Protein AF-A0A538ARZ0-F1 (afdb_monomer_lite)

Radius of gyration: 24.89 Å; chains: 1; bounding box: 57×59×52 Å

Sequence (224 aa):
MSPSNDLTRRRFLQLMALTAGAAALPRPGFPRPLVPMPLSYDDGSNAIPPGVAGEVGRVIIIGGGFADAGVPCVVLEGRDRIGGRAHTVDVGGSPVDLGCSWITDPVGNPMTTFATQAGVLQTNASIELDVPESRFYDERTGVVLPTSTLQAAAHALRFEEIDASNISAKLGPKATTKDGIIAYIKQQKLTGEAARFAEYFLRLIVELPDATDWDLDSLQYWAN

pLDDT: mean 79.63, std 19.33, range [28.97, 98.44]

Secondary structure (DSSP, 8-state):
-PPP----HHHHHHHHHHHHHS--SPPP---------------S--PPPPPPPS----EEEES-SS---SS-EEEE-SSSSSSTT--EEEETTEEEESS----SS-SS-HHHHHHHHTT-------HHHHTTT--EEETTTTEEEPGGGGGGGHHHHHIIIIIHHHHHHHH-TT-BHHHHHHHHHHHTT--HHHHHHHHHHHHHHHHHHHTS-TTTSBHHHHT-

Foldseek 3Di:
DDPDPDDDPVNVVVVVVVVVVDDPPDDPDDDDPCPDDPPPDDPVDPDDDDDDPDDDQEEEAEQQQDDDDVHHYDYDYPDPDHNRQADWDDDPNDTDTPGCPDDPPLVVDVVVVVCVVVVNDDDDDDCVVCLVVDWDADPVVRDTDDSVLCVLLVLQVCCQPPQLVVLDVVVDFLDFLVNSLVVSCVVVVDDDPSSVSNVVNNQVVQCVVVVDGRRPHTSNVRND

Structure (mmCIF, N/CA/C/O backbone):
data_AF-A0A538ARZ0-F1
#
_entry.id   AF-A0A538ARZ0-F1
#
loop_
_atom_site.group_PDB
_atom_site.id
_atom_site.type_symbol
_atom_site.label_atom_id
_atom_site.label_alt_id
_atom_site.label_comp_id
_atom_site.label_asym_id
_atom_site.label_entity_id
_atom_site.label_seq_id
_atom_site.pdbx_PDB_ins_code
_atom_site.Cartn_x
_atom_site.Cartn_y
_atom_site.Cartn_z
_atom_site.occupancy
_atom_site.B_iso_or_equiv
_atom_site.auth_seq_id
_atom_site.auth_comp_id
_atom_site.auth_asym_id
_atom_site.auth_atom_id
_atom_site.pdbx_PDB_model_num
ATOM 1 N N . MET A 1 1 ? -3.331 -42.543 20.128 1.00 39.09 1 MET A N 1
ATOM 2 C CA . MET A 1 1 ? -3.291 -41.070 20.252 1.00 39.09 1 MET A CA 1
ATOM 3 C C . MET A 1 1 ? -4.117 -40.497 19.114 1.00 39.09 1 MET A C 1
ATOM 5 O O . MET A 1 1 ? -3.753 -40.688 17.964 1.00 39.09 1 MET A O 1
ATOM 9 N N . SER A 1 2 ? -5.291 -39.950 19.436 1.00 28.97 2 SER A N 1
ATOM 10 C CA . SER A 1 2 ? -6.249 -39.414 18.460 1.00 28.97 2 SER A CA 1
ATOM 11 C C . SER A 1 2 ? -5.766 -38.051 17.949 1.00 28.97 2 SER A C 1
ATOM 13 O O . SER A 1 2 ? -5.294 -37.267 18.772 1.00 28.97 2 SER A O 1
ATOM 15 N N . PRO A 1 3 ? -5.885 -37.730 16.649 1.00 34.91 3 PRO A N 1
ATOM 16 C CA . PRO A 1 3 ? -5.675 -36.367 16.184 1.00 34.91 3 PRO A CA 1
ATOM 17 C C . PRO A 1 3 ? -6.785 -35.473 16.752 1.00 34.91 3 PRO A C 1
ATOM 19 O O . PRO A 1 3 ? -7.956 -35.862 16.750 1.00 34.91 3 PRO A O 1
ATOM 22 N N . SER A 1 4 ? -6.420 -34.301 17.274 1.00 38.06 4 SER A N 1
ATOM 23 C CA . SER A 1 4 ? -7.373 -33.295 17.742 1.00 38.06 4 SER A CA 1
ATOM 24 C C . SER A 1 4 ? -8.236 -32.801 16.577 1.00 38.06 4 SER A C 1
ATOM 26 O O . SER A 1 4 ? -7.768 -32.581 15.456 1.00 38.06 4 SER A O 1
ATOM 28 N N . ASN A 1 5 ? -9.533 -32.683 16.850 1.00 39.94 5 ASN A N 1
ATOM 29 C CA . ASN A 1 5 ? -10.597 -32.459 15.874 1.00 39.94 5 ASN A CA 1
ATOM 30 C C . ASN A 1 5 ? -10.917 -30.962 15.690 1.00 39.94 5 ASN A C 1
ATOM 32 O O . ASN A 1 5 ? -12.049 -30.600 15.379 1.00 39.94 5 ASN A O 1
ATOM 36 N N . ASP A 1 6 ? -9.933 -30.084 15.894 1.00 43.47 6 ASP A N 1
ATOM 37 C CA . ASP A 1 6 ? -10.176 -28.643 15.886 1.00 43.47 6 ASP A CA 1
ATOM 38 C C . ASP A 1 6 ? -10.313 -28.105 14.453 1.00 43.47 6 ASP A C 1
ATOM 40 O O . ASP A 1 6 ? -9.424 -28.225 13.597 1.00 43.47 6 ASP A O 1
ATOM 44 N N . LEU A 1 7 ? -11.477 -27.508 14.194 1.00 42.50 7 LEU A N 1
ATOM 45 C CA . LEU A 1 7 ? -11.822 -26.792 12.970 1.00 42.50 7 LEU A CA 1
ATOM 46 C C . LEU A 1 7 ? -11.073 -25.454 12.933 1.00 42.50 7 LEU A C 1
ATOM 48 O O . LEU A 1 7 ? -11.569 -24.425 13.377 1.00 42.50 7 LEU A O 1
ATOM 52 N N . THR A 1 8 ? -9.862 -25.453 12.381 1.00 61.44 8 THR A N 1
ATOM 53 C CA . THR A 1 8 ? -9.128 -24.210 12.106 1.00 61.44 8 THR A CA 1
ATOM 54 C C . THR A 1 8 ? -9.650 -23.527 10.835 1.00 61.44 8 THR A C 1
ATOM 56 O O . THR A 1 8 ? -10.015 -24.192 9.863 1.00 61.44 8 THR A O 1
ATOM 59 N N . ARG A 1 9 ? -9.643 -22.182 10.798 1.00 52.00 9 ARG A N 1
ATOM 60 C CA . ARG A 1 9 ? -10.121 -21.343 9.669 1.00 52.00 9 ARG A CA 1
ATOM 61 C C . ARG A 1 9 ? -9.514 -21.744 8.314 1.00 52.00 9 ARG A C 1
ATOM 63 O O . ARG A 1 9 ? -10.196 -21.733 7.294 1.00 52.00 9 ARG A O 1
ATOM 70 N N . ARG A 1 10 ? -8.249 -22.180 8.311 1.00 45.69 10 ARG A N 1
ATOM 71 C CA . ARG A 1 10 ? -7.546 -22.707 7.127 1.00 45.69 10 ARG A CA 1
ATOM 72 C C . ARG A 1 10 ? -8.126 -24.043 6.650 1.00 45.69 10 ARG A C 1
ATOM 74 O O . ARG A 1 10 ? -8.316 -24.228 5.454 1.00 45.69 10 ARG A O 1
ATOM 81 N N . ARG A 1 11 ? -8.462 -24.942 7.579 1.00 47.38 11 ARG A N 1
ATOM 82 C CA . ARG A 1 11 ? -9.094 -26.240 7.297 1.00 47.38 11 ARG A CA 1
ATOM 83 C C . ARG A 1 11 ? -10.545 -26.062 6.838 1.00 47.38 11 ARG A C 1
ATOM 85 O O . ARG A 1 11 ? -10.976 -26.777 5.943 1.00 47.38 11 ARG A O 1
ATOM 92 N N . PHE A 1 12 ? -11.252 -25.059 7.369 1.00 51.88 12 PHE A N 1
ATOM 93 C CA . PHE A 1 12 ? -12.591 -24.653 6.921 1.00 51.88 12 PHE A CA 1
ATOM 94 C C . PHE A 1 12 ? -12.588 -24.129 5.474 1.00 51.88 12 PHE A C 1
ATOM 96 O O . PHE A 1 12 ? -13.376 -24.587 4.651 1.00 51.88 12 PHE A O 1
ATOM 103 N N . LEU A 1 13 ? -11.651 -23.242 5.119 1.00 50.41 13 LEU A N 1
ATOM 104 C CA . LEU A 1 13 ? -11.519 -22.733 3.746 1.00 50.41 13 LEU A CA 1
ATOM 105 C C . LEU A 1 13 ? -11.042 -23.811 2.755 1.00 50.41 13 LEU A C 1
ATOM 107 O O . LEU A 1 13 ? -11.534 -23.863 1.631 1.00 50.41 13 LEU A O 1
ATOM 111 N N . GLN A 1 14 ? -10.144 -24.711 3.170 1.00 43.28 14 GLN A N 1
ATOM 112 C CA . GLN A 1 14 ? -9.718 -25.853 2.347 1.00 43.28 14 GLN A CA 1
ATOM 113 C C . GLN A 1 14 ? -10.846 -26.870 2.122 1.00 43.28 14 GLN A C 1
ATOM 115 O O . GLN A 1 14 ? -10.977 -27.390 1.015 1.00 43.28 14 GLN A O 1
ATOM 120 N N . LEU A 1 15 ? -11.694 -27.117 3.127 1.00 44.56 15 LEU A N 1
ATOM 121 C CA . LEU A 1 15 ? -12.903 -27.934 2.974 1.00 44.56 15 LEU A CA 1
ATOM 122 C C . LEU A 1 15 ? -13.900 -27.287 2.000 1.00 44.56 15 LEU A C 1
ATOM 124 O O . LEU A 1 15 ? -14.426 -27.987 1.140 1.00 44.56 15 LEU A O 1
ATOM 128 N N . MET A 1 16 ? -14.086 -25.962 2.058 1.00 41.31 16 MET A N 1
ATOM 129 C CA . MET A 1 16 ? -14.940 -25.224 1.114 1.00 41.31 16 MET A CA 1
ATOM 130 C C . MET A 1 16 ? -14.398 -25.254 -0.327 1.00 41.31 16 MET A C 1
ATOM 132 O O . MET A 1 16 ? -15.165 -25.448 -1.273 1.00 41.31 16 MET A O 1
ATOM 136 N N . ALA A 1 17 ? -13.079 -25.133 -0.506 1.00 41.06 17 ALA A N 1
ATOM 137 C CA . ALA A 1 17 ? -12.435 -25.194 -1.819 1.00 41.06 17 ALA A CA 1
ATOM 138 C C . ALA A 1 17 ? -12.469 -26.608 -2.433 1.00 41.06 17 ALA A C 1
ATOM 140 O O . ALA A 1 17 ? -12.684 -26.755 -3.635 1.00 41.06 17 ALA A O 1
ATOM 141 N N . LEU A 1 18 ? -12.344 -27.660 -1.615 1.00 34.56 18 LEU A N 1
ATOM 142 C CA . LEU A 1 18 ? -12.462 -29.049 -2.077 1.00 34.56 18 LEU A CA 1
ATOM 143 C C . LEU A 1 18 ? -13.913 -29.448 -2.400 1.00 34.56 18 LEU A C 1
ATOM 145 O O . LEU A 1 18 ? -14.128 -30.293 -3.267 1.00 34.56 18 LEU A O 1
ATOM 149 N N . THR A 1 19 ? -14.918 -28.798 -1.800 1.00 35.19 19 THR A N 1
ATOM 150 C CA . THR A 1 19 ? -16.331 -28.979 -2.189 1.00 35.19 19 THR A CA 1
ATOM 151 C C . THR A 1 19 ? -16.736 -28.236 -3.464 1.00 35.19 19 THR A C 1
ATOM 153 O O . THR A 1 19 ? -17.746 -28.592 -4.065 1.00 35.19 19 THR A O 1
ATOM 156 N N . ALA A 1 20 ? -15.954 -27.255 -3.925 1.00 35.81 20 ALA A N 1
ATOM 157 C CA . ALA A 1 20 ? -16.190 -26.610 -5.219 1.00 35.81 20 ALA A CA 1
ATOM 158 C C . ALA A 1 20 ? -15.703 -27.466 -6.409 1.00 35.81 20 ALA A C 1
ATOM 160 O O . ALA A 1 20 ? -16.165 -27.271 -7.531 1.00 35.81 20 ALA A O 1
ATOM 161 N N . GLY A 1 21 ? -14.807 -28.436 -6.170 1.00 36.41 21 GLY A N 1
ATOM 162 C CA . GLY A 1 21 ? -14.204 -29.282 -7.209 1.00 36.41 21 GLY A CA 1
ATOM 163 C C . GLY A 1 21 ? -14.783 -30.695 -7.351 1.00 36.41 21 GLY A C 1
ATOM 164 O O . GLY A 1 21 ? -14.487 -31.370 -8.333 1.00 36.41 21 GLY A O 1
ATOM 165 N N . ALA A 1 22 ? -15.611 -31.166 -6.416 1.00 35.94 22 ALA A N 1
ATOM 166 C CA . ALA A 1 22 ? -16.195 -32.504 -6.485 1.00 35.94 22 ALA A CA 1
ATOM 167 C C . ALA A 1 22 ? -17.611 -32.534 -5.896 1.00 35.94 22 ALA A C 1
ATOM 169 O O . ALA A 1 22 ? -17.783 -32.695 -4.693 1.00 35.94 22 ALA A O 1
ATOM 170 N N . ALA A 1 23 ? -18.605 -32.383 -6.779 1.00 32.22 23 ALA A N 1
ATOM 171 C CA . ALA A 1 23 ? -19.926 -33.034 -6.769 1.00 32.22 23 ALA A CA 1
ATOM 172 C C . ALA A 1 23 ? -21.009 -32.122 -7.369 1.00 32.22 23 ALA A C 1
ATOM 174 O O . ALA A 1 23 ? -21.954 -31.714 -6.698 1.00 32.22 23 ALA A O 1
ATOM 175 N N . ALA A 1 24 ? -20.937 -31.894 -8.682 1.00 33.22 24 ALA A N 1
ATOM 176 C CA . ALA A 1 24 ? -22.146 -31.693 -9.477 1.00 33.22 24 ALA A CA 1
ATOM 177 C C . ALA A 1 24 ? -22.746 -33.068 -9.828 1.00 33.22 24 ALA A C 1
ATOM 179 O O . ALA A 1 24 ? -22.796 -33.466 -10.985 1.00 33.22 24 ALA A O 1
ATOM 180 N N . LEU A 1 25 ? -23.166 -33.820 -8.809 1.00 37.31 25 LEU A N 1
ATOM 181 C CA . LEU A 1 25 ? -24.172 -34.869 -8.960 1.00 37.31 25 LEU A CA 1
ATOM 182 C C . LEU A 1 25 ? -25.147 -34.731 -7.784 1.00 37.31 25 LEU A C 1
ATOM 184 O O . LEU A 1 25 ? -24.719 -34.794 -6.628 1.00 37.31 25 LEU A O 1
ATOM 188 N N . PRO A 1 26 ? -26.440 -34.488 -8.047 1.00 33.66 26 PRO A N 1
ATOM 189 C CA . PRO A 1 26 ? -27.409 -34.202 -7.003 1.00 33.66 26 PRO A CA 1
ATOM 190 C C . PRO A 1 26 ? -27.667 -35.465 -6.175 1.00 33.66 26 PRO A C 1
ATOM 192 O O . PRO A 1 26 ? -28.121 -36.482 -6.695 1.00 33.66 26 PRO A O 1
ATOM 195 N N . ARG A 1 27 ? -27.410 -35.396 -4.865 1.00 37.00 27 ARG A N 1
ATOM 196 C CA . ARG A 1 27 ? -27.986 -36.336 -3.896 1.00 37.00 27 ARG A CA 1
ATOM 197 C C . ARG A 1 27 ? -29.340 -35.783 -3.433 1.00 37.00 27 ARG A C 1
ATOM 199 O O . ARG A 1 27 ? -29.363 -34.698 -2.852 1.00 37.00 27 ARG A O 1
ATOM 206 N N . PRO A 1 28 ? -30.458 -36.492 -3.656 1.00 31.69 28 PRO A N 1
ATOM 207 C CA . PRO A 1 28 ? -31.745 -36.102 -3.102 1.00 31.69 28 PRO A CA 1
ATOM 208 C C . PRO A 1 28 ? -31.777 -36.438 -1.602 1.00 31.69 28 PRO A C 1
ATOM 210 O O . PRO A 1 28 ? -31.426 -37.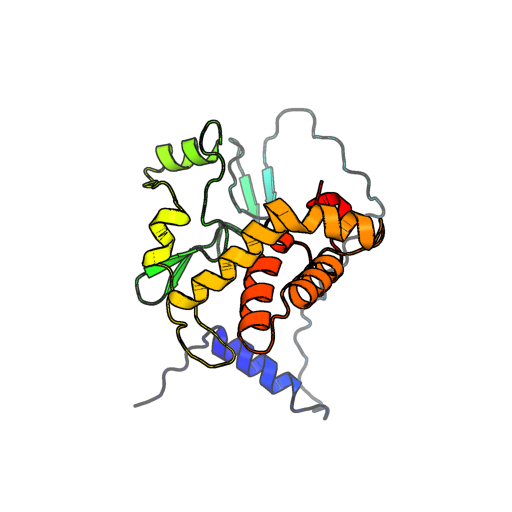553 -1.221 1.00 31.69 28 PRO A O 1
ATOM 213 N N . GLY A 1 29 ? -32.199 -35.493 -0.753 1.00 43.56 29 GLY A N 1
ATOM 214 C CA . GLY A 1 29 ? -32.713 -35.838 0.582 1.00 43.56 29 GLY A CA 1
ATOM 215 C C . GLY A 1 29 ? -32.246 -35.042 1.805 1.00 43.56 29 GLY A C 1
ATOM 216 O O . GLY A 1 29 ? -32.739 -35.339 2.885 1.00 43.56 29 GLY A O 1
ATOM 217 N N . PHE A 1 30 ? -31.373 -34.034 1.696 1.00 38.97 30 PHE A N 1
ATOM 218 C CA . PHE A 1 30 ? -31.047 -33.170 2.846 1.00 38.97 30 PHE A CA 1
ATOM 219 C C . PHE A 1 30 ? -31.463 -31.715 2.588 1.00 38.97 30 PHE A C 1
ATOM 221 O O . PHE A 1 30 ? -30.945 -31.104 1.649 1.00 38.97 30 PHE A O 1
ATOM 228 N N . PRO A 1 31 ? -32.380 -31.133 3.387 1.00 37.84 31 PRO A N 1
ATOM 229 C CA . PRO A 1 31 ? -32.687 -29.714 3.291 1.00 37.84 31 PRO A CA 1
ATOM 230 C C . PRO A 1 31 ? -31.447 -28.916 3.708 1.00 37.84 31 PRO A C 1
ATOM 232 O O . PRO A 1 31 ? -30.967 -29.031 4.835 1.00 37.84 31 PRO A O 1
ATOM 235 N N . ARG A 1 32 ? -30.902 -28.113 2.787 1.00 42.81 32 ARG A N 1
ATOM 236 C CA . ARG A 1 32 ? -29.929 -27.072 3.140 1.00 42.81 32 ARG A CA 1
ATOM 237 C C . ARG A 1 32 ? -30.613 -26.104 4.112 1.00 42.81 32 ARG A C 1
ATOM 239 O O . ARG A 1 32 ? -31.729 -25.679 3.805 1.00 42.81 32 ARG A O 1
ATOM 246 N N . PRO A 1 33 ? -29.976 -25.696 5.225 1.00 42.03 33 PRO A N 1
ATOM 247 C CA . PRO A 1 33 ? -30.414 -24.490 5.902 1.00 42.03 33 PRO A CA 1
ATOM 248 C C . PRO A 1 33 ? -30.262 -23.357 4.885 1.00 42.03 33 PRO A C 1
ATOM 250 O O . PRO A 1 33 ? -29.167 -23.097 4.383 1.00 42.03 33 PRO A O 1
ATOM 253 N N . LEU A 1 34 ? -31.389 -22.760 4.504 1.00 46.53 34 LEU A N 1
ATOM 254 C CA . LEU A 1 34 ? -31.420 -21.518 3.750 1.00 46.53 34 LEU A CA 1
ATOM 255 C C . LEU A 1 34 ? -30.709 -20.481 4.616 1.00 46.53 34 LEU A C 1
ATOM 257 O O . LEU A 1 34 ? -31.308 -19.930 5.532 1.00 46.53 34 LEU A O 1
ATOM 261 N N . VAL A 1 35 ? -29.424 -20.245 4.359 1.00 46.53 35 VAL A N 1
ATOM 262 C CA . VAL A 1 35 ? -28.820 -18.962 4.703 1.00 46.53 35 VAL A CA 1
ATOM 263 C C . VAL A 1 35 ? -29.555 -17.978 3.800 1.00 46.53 35 VAL A C 1
ATOM 265 O O . VAL A 1 35 ? -29.438 -18.117 2.577 1.00 46.53 35 VAL A O 1
ATOM 268 N N . PRO A 1 36 ? -30.390 -17.071 4.337 1.00 48.03 36 PRO A N 1
ATOM 269 C CA . PRO A 1 36 ? -31.024 -16.072 3.501 1.00 48.03 36 PRO A CA 1
ATOM 270 C C . PRO A 1 36 ? -29.900 -15.348 2.764 1.00 48.03 36 PRO A C 1
ATOM 272 O O . PRO A 1 36 ? -28.937 -14.902 3.391 1.00 48.03 36 PRO A O 1
ATOM 275 N N . MET A 1 37 ? -29.998 -15.279 1.433 1.00 49.47 37 MET A N 1
ATOM 276 C CA . MET A 1 37 ? -29.242 -14.289 0.666 1.00 49.47 37 MET A CA 1
ATOM 277 C C . MET A 1 37 ? -29.379 -12.952 1.403 1.00 49.47 37 MET A C 1
ATOM 279 O O . MET A 1 37 ? -30.482 -12.690 1.902 1.00 49.47 37 MET A O 1
ATOM 283 N N . PRO A 1 38 ? -28.310 -12.140 1.528 1.00 49.53 38 PRO A N 1
ATOM 284 C CA . PRO A 1 38 ? -28.447 -10.830 2.145 1.00 49.53 38 PRO A CA 1
ATOM 285 C C . PRO A 1 38 ? -29.625 -10.144 1.460 1.00 49.53 38 PRO A C 1
ATOM 287 O O . PRO A 1 38 ? -29.642 -10.032 0.234 1.00 49.53 38 PRO A O 1
ATOM 290 N N . LEU A 1 39 ? -30.658 -9.823 2.246 1.00 55.31 39 LEU A N 1
ATOM 291 C CA . LEU A 1 39 ? -31.811 -9.081 1.761 1.00 55.31 39 LEU A CA 1
ATOM 292 C C . LEU A 1 39 ? -31.236 -7.865 1.042 1.00 55.31 39 LEU A C 1
ATOM 294 O O . LEU A 1 39 ? -30.491 -7.095 1.649 1.00 55.31 39 LEU A O 1
ATOM 298 N N . SER A 1 40 ? -31.506 -7.738 -0.255 1.00 57.94 40 SER A N 1
ATOM 299 C CA . SER A 1 40 ? -31.193 -6.510 -0.967 1.00 57.94 40 SER A CA 1
ATOM 300 C C . SER A 1 40 ? -31.979 -5.407 -0.267 1.00 57.94 40 SER A C 1
ATOM 302 O O . SER A 1 40 ? -33.209 -5.403 -0.313 1.00 57.94 40 SER A O 1
ATOM 304 N N . TYR A 1 41 ? -31.276 -4.543 0.458 1.00 62.59 41 TYR A N 1
ATOM 305 C CA . TYR A 1 41 ? -31.858 -3.337 1.015 1.00 62.59 41 TYR A CA 1
ATOM 306 C C . TYR A 1 41 ? -31.890 -2.305 -0.108 1.00 62.59 41 TYR A C 1
ATOM 308 O O . TYR A 1 41 ? -30.843 -1.883 -0.594 1.00 62.59 41 TYR A O 1
ATOM 316 N N . ASP A 1 42 ? -33.094 -1.961 -0.537 1.00 75.25 42 ASP A N 1
ATOM 317 C CA . ASP A 1 42 ? -33.379 -0.856 -1.441 1.00 75.25 42 ASP A CA 1
ATOM 318 C C . ASP A 1 42 ? -34.614 -0.164 -0.865 1.00 75.25 42 ASP A C 1
ATOM 320 O O . ASP A 1 42 ? -35.727 -0.689 -0.929 1.00 75.25 42 ASP A O 1
ATOM 324 N N . ASP A 1 43 ? -34.405 0.969 -0.201 1.00 81.25 43 ASP A N 1
ATOM 325 C CA . ASP A 1 43 ? -35.488 1.815 0.304 1.00 81.25 43 ASP A CA 1
ATOM 326 C C . ASP A 1 43 ? -36.059 2.737 -0.790 1.00 81.25 43 ASP A C 1
ATOM 328 O O . ASP A 1 43 ? -36.887 3.606 -0.506 1.00 81.25 43 ASP A O 1
ATOM 332 N N . GLY A 1 44 ? -35.647 2.536 -2.049 1.00 82.31 44 GLY A N 1
ATOM 333 C CA . GLY A 1 44 ? -36.082 3.300 -3.209 1.00 82.31 44 GLY A CA 1
ATOM 334 C C . GLY A 1 44 ? -35.489 4.707 -3.273 1.00 82.31 44 GLY A C 1
ATOM 335 O O . GLY A 1 44 ? -35.964 5.519 -4.073 1.00 82.31 44 GLY A O 1
ATOM 336 N N . SER A 1 45 ? -34.494 5.032 -2.438 1.00 80.75 45 SER A N 1
ATOM 337 C CA . SER A 1 45 ? -33.969 6.389 -2.308 1.00 80.75 45 SER A CA 1
ATOM 338 C C . SER A 1 45 ? -32.472 6.423 -1.991 1.00 80.75 45 SER A C 1
ATOM 340 O O . SER A 1 45 ? -32.031 6.106 -0.898 1.00 80.75 45 SER A O 1
ATOM 342 N N . ASN A 1 46 ? -31.684 7.009 -2.894 1.00 82.50 46 ASN A N 1
ATOM 343 C CA . ASN A 1 46 ? -30.288 7.367 -2.601 1.00 82.50 46 ASN A CA 1
ATOM 344 C C . ASN A 1 46 ? -30.158 8.669 -1.782 1.00 82.50 46 ASN A C 1
ATOM 346 O O . ASN A 1 46 ? -29.050 9.176 -1.598 1.00 82.50 46 ASN A O 1
ATOM 350 N N . ALA A 1 47 ? -31.272 9.272 -1.349 1.00 81.12 47 ALA A N 1
ATOM 351 C CA . ALA A 1 47 ? -31.234 10.490 -0.553 1.00 81.12 47 ALA A CA 1
ATOM 352 C C . ALA A 1 47 ? -30.717 10.180 0.855 1.00 81.12 47 ALA A C 1
ATOM 354 O O . ALA A 1 47 ? -31.321 9.404 1.591 1.00 81.12 47 ALA A O 1
ATOM 355 N N . ILE A 1 48 ? -29.619 10.828 1.241 1.00 73.12 48 ILE A N 1
ATOM 356 C CA . ILE A 1 48 ? -29.104 10.781 2.609 1.00 73.12 48 ILE A CA 1
ATOM 357 C C . ILE A 1 48 ? -30.101 11.545 3.495 1.00 73.12 48 ILE A C 1
ATOM 359 O O . ILE A 1 48 ? -30.305 12.742 3.256 1.00 73.12 48 ILE A O 1
ATOM 363 N N . PRO A 1 49 ? -30.744 10.900 4.490 1.00 74.31 49 PRO A N 1
ATOM 364 C CA . PRO A 1 49 ? -31.653 11.595 5.389 1.00 74.31 49 PRO A CA 1
ATOM 365 C C . PRO A 1 49 ? -30.935 12.758 6.088 1.00 74.31 49 PRO A C 1
ATOM 367 O O . PRO A 1 49 ? -29.751 12.636 6.416 1.00 74.31 49 PRO A O 1
ATOM 370 N N . PRO A 1 50 ? -31.618 13.888 6.338 1.00 75.88 50 PRO A N 1
ATOM 371 C CA . PRO A 1 50 ? -31.028 14.970 7.112 1.00 75.88 50 PRO A CA 1
ATOM 372 C C . PRO A 1 50 ? -30.665 14.482 8.521 1.00 75.88 50 PRO A C 1
ATOM 374 O O . PRO A 1 50 ? -31.271 13.546 9.048 1.00 75.88 50 PRO A O 1
ATOM 377 N N . GLY A 1 51 ? -29.682 15.136 9.144 1.00 75.38 51 GLY A N 1
ATOM 378 C CA . GLY A 1 51 ? -29.318 14.858 10.532 1.00 75.38 51 GLY A CA 1
ATOM 379 C C . GLY A 1 51 ? -30.518 14.992 11.478 1.00 75.38 51 GLY A C 1
ATOM 380 O O . GLY A 1 51 ? -31.453 15.754 11.227 1.00 75.38 51 GLY A O 1
ATOM 381 N N . VAL A 1 52 ? -30.495 14.244 12.578 1.00 77.88 52 VAL A N 1
ATOM 382 C CA . VAL A 1 52 ? -31.556 14.288 13.592 1.00 77.88 52 VAL A CA 1
ATOM 383 C C . VAL A 1 52 ? -31.466 15.609 14.367 1.00 77.88 52 VAL A C 1
ATOM 385 O O . VAL A 1 52 ? -30.395 15.968 14.850 1.00 77.88 52 VAL A O 1
ATOM 388 N N . ALA A 1 53 ? -32.581 16.333 14.495 1.00 77.94 53 ALA A N 1
ATOM 389 C CA . ALA A 1 53 ? -32.672 17.534 15.326 1.00 77.94 53 ALA A CA 1
ATOM 390 C C . ALA A 1 53 ? -33.090 17.178 16.765 1.00 77.94 53 ALA A C 1
ATOM 392 O O . ALA A 1 53 ? -33.985 16.358 16.964 1.00 77.94 53 ALA A O 1
ATOM 393 N N . GLY A 1 54 ? -32.488 17.839 17.758 1.00 82.31 54 GLY A N 1
ATOM 394 C CA . GLY A 1 54 ? -32.751 17.602 19.183 1.00 82.31 54 GLY A CA 1
ATOM 395 C C . GLY A 1 54 ? -31.683 16.744 19.866 1.00 82.31 54 GLY A C 1
ATOM 396 O O . GLY A 1 54 ? -30.642 16.443 19.289 1.00 82.31 54 GLY A O 1
ATOM 397 N N . GLU A 1 55 ? -31.920 16.391 21.128 1.00 80.88 55 GLU A N 1
ATOM 398 C CA . GLU A 1 55 ? -30.976 15.608 21.931 1.00 80.88 55 GLU A CA 1
ATOM 399 C C . GLU A 1 55 ? -30.969 14.132 21.499 1.00 80.88 55 GLU A C 1
ATOM 401 O O . GLU A 1 55 ? -32.009 13.470 21.447 1.00 80.88 55 GLU A O 1
ATOM 406 N N . VAL A 1 56 ? -29.784 13.599 21.191 1.00 80.94 56 VAL A N 1
ATOM 407 C CA . VAL A 1 56 ? -29.609 12.200 20.780 1.00 80.94 56 VAL A CA 1
ATOM 408 C C . VAL A 1 56 ? -29.457 11.319 22.019 1.00 80.94 56 VAL A C 1
ATOM 410 O O . VAL A 1 56 ? -28.404 11.283 22.645 1.00 80.94 56 VAL A O 1
ATOM 413 N N . GLY A 1 57 ? -30.509 10.571 22.363 1.00 80.00 57 GLY A N 1
ATOM 414 C CA . GLY A 1 57 ? -30.497 9.686 23.537 1.00 80.00 57 GLY A CA 1
ATOM 415 C C . GLY A 1 57 ? -29.844 8.313 23.320 1.00 80.00 57 GLY A C 1
ATOM 416 O O . GLY A 1 57 ? -29.514 7.640 24.298 1.00 80.00 57 GLY A O 1
ATOM 417 N N . ARG A 1 58 ? -29.701 7.855 22.065 1.00 80.69 58 ARG A N 1
ATOM 418 C CA . ARG A 1 58 ? -29.105 6.554 21.700 1.00 80.69 58 ARG A CA 1
ATOM 419 C C . ARG A 1 58 ? -28.477 6.606 20.316 1.00 80.69 58 ARG A C 1
ATOM 421 O O . ARG A 1 58 ? -29.067 7.169 19.397 1.00 80.69 58 ARG A O 1
ATOM 428 N N . VAL A 1 59 ? -27.341 5.937 20.161 1.00 84.06 59 VAL A N 1
ATOM 429 C CA . VAL A 1 59 ? -26.633 5.805 18.882 1.00 84.06 59 VAL A CA 1
ATOM 430 C C . VAL A 1 59 ? -26.437 4.327 18.552 1.00 84.06 59 VAL A C 1
ATOM 432 O O . VAL A 1 59 ? -26.116 3.522 19.427 1.00 84.06 59 VAL A O 1
ATOM 435 N N . ILE A 1 60 ? -26.634 3.959 17.286 1.00 84.56 60 ILE A N 1
ATOM 436 C CA . ILE A 1 60 ? -26.190 2.668 16.751 1.00 84.56 60 ILE A CA 1
ATOM 437 C C . ILE A 1 60 ? -24.982 2.940 15.865 1.00 84.56 60 ILE A C 1
ATOM 439 O O . ILE A 1 60 ? -25.060 3.755 14.948 1.00 84.56 60 ILE A O 1
ATOM 443 N N . ILE A 1 61 ? -23.878 2.253 16.138 1.00 83.56 61 ILE A N 1
ATOM 444 C CA . ILE A 1 61 ? -22.647 2.349 15.355 1.00 83.56 61 ILE A CA 1
ATOM 445 C C . ILE A 1 61 ? -22.496 1.049 14.577 1.00 83.56 61 ILE A C 1
ATOM 447 O O . ILE A 1 61 ? -22.453 -0.027 15.172 1.00 83.56 61 ILE A O 1
ATOM 451 N N . ILE A 1 62 ? -22.430 1.144 13.250 1.00 83.88 62 ILE A N 1
ATOM 452 C CA . ILE A 1 62 ? -22.247 -0.006 12.360 1.00 83.88 62 ILE A CA 1
ATOM 453 C C . ILE A 1 62 ? -20.801 0.002 11.866 1.00 83.88 62 ILE A C 1
ATOM 455 O O . ILE A 1 62 ? -20.372 0.965 11.234 1.00 83.88 62 ILE A O 1
ATOM 459 N N . GLY A 1 63 ? -20.061 -1.073 12.145 1.00 75.62 63 GLY A N 1
ATOM 460 C CA . GLY A 1 63 ? -18.624 -1.150 11.872 1.00 75.62 63 GLY A CA 1
ATOM 461 C C . GLY A 1 63 ? -17.821 -0.461 12.974 1.00 75.62 63 GLY A C 1
ATOM 462 O O . GLY A 1 63 ? -17.508 0.726 12.901 1.00 75.62 63 GLY A O 1
ATOM 463 N N . GLY A 1 64 ? -17.480 -1.222 14.013 1.00 62.94 64 GLY A N 1
ATOM 464 C CA . GLY A 1 64 ? -16.912 -0.725 15.269 1.00 62.94 64 GLY A CA 1
ATOM 465 C C . GLY A 1 64 ? -15.406 -0.489 15.213 1.00 62.94 64 GLY A C 1
ATOM 466 O O . GLY A 1 64 ? -14.704 -0.903 16.132 1.00 62.94 64 GLY A O 1
ATOM 467 N N . GLY A 1 65 ? -14.899 0.107 14.127 1.00 66.44 65 GLY A N 1
ATOM 468 C CA . GLY A 1 65 ? -13.465 0.339 13.928 1.00 66.44 65 GLY A CA 1
ATOM 469 C C . GLY A 1 65 ? -12.844 1.087 15.109 1.00 66.44 65 GLY A C 1
ATOM 470 O O . GLY A 1 65 ? -12.098 0.500 15.886 1.00 66.44 65 GLY A O 1
ATOM 471 N N . PHE A 1 66 ? -13.225 2.354 15.265 1.00 62.78 66 PHE A N 1
ATOM 472 C CA . PHE A 1 66 ? -12.951 3.182 16.438 1.00 62.78 66 PHE A CA 1
ATOM 473 C C . PHE A 1 66 ? -14.215 3.989 16.719 1.00 62.78 66 PHE A C 1
ATOM 475 O O . PHE A 1 66 ? -14.630 4.794 15.889 1.00 62.78 66 PHE A O 1
ATOM 482 N N . ALA A 1 67 ? -14.877 3.706 17.835 1.00 67.31 67 ALA A N 1
ATOM 483 C CA . ALA A 1 67 ? -16.222 4.188 18.097 1.00 67.31 67 ALA A CA 1
ATOM 484 C C . ALA A 1 67 ? -16.330 4.730 19.524 1.00 67.31 67 ALA A C 1
ATOM 486 O O . ALA A 1 67 ? -16.299 3.961 20.481 1.00 67.31 67 ALA A O 1
ATOM 487 N N . ASP A 1 68 ? -16.493 6.045 19.640 1.00 69.06 68 ASP A N 1
ATOM 488 C CA . ASP A 1 68 ? -16.929 6.735 20.852 1.00 69.06 68 ASP A CA 1
ATOM 489 C C . ASP A 1 68 ? -17.814 7.913 20.429 1.00 69.06 68 ASP A C 1
ATOM 491 O O . ASP A 1 68 ? -17.409 8.730 19.602 1.00 69.06 68 ASP A O 1
ATOM 495 N N . ALA A 1 69 ? -19.043 7.969 20.941 1.00 70.44 69 ALA A N 1
ATOM 496 C CA . ALA A 1 69 ? -19.989 9.045 20.641 1.00 70.44 69 ALA A CA 1
ATOM 497 C C . ALA A 1 69 ? -20.341 9.886 21.878 1.00 70.44 69 ALA A C 1
ATOM 499 O O . ALA A 1 69 ? -21.215 10.747 21.789 1.00 70.44 69 ALA A O 1
ATOM 500 N N . GLY A 1 70 ? -19.729 9.621 23.043 1.00 76.38 70 GLY A N 1
ATOM 501 C CA . GLY A 1 70 ? -20.028 10.334 24.293 1.00 76.38 70 GLY A CA 1
ATOM 502 C C . GLY A 1 70 ? -21.459 10.151 24.834 1.00 76.38 70 GLY A C 1
ATOM 503 O O . GLY A 1 70 ? -21.833 10.794 25.811 1.00 76.38 70 GLY A O 1
ATOM 504 N N . VAL A 1 71 ? -22.261 9.275 24.221 1.00 81.38 71 VAL A N 1
ATOM 505 C CA . VAL A 1 71 ? -23.648 8.939 24.589 1.00 81.38 71 VAL A CA 1
ATOM 506 C C . VAL A 1 71 ? -23.831 7.415 24.607 1.00 81.38 71 VAL A C 1
ATOM 508 O O . VAL A 1 71 ? -22.985 6.698 24.068 1.00 81.38 71 VAL A O 1
ATOM 511 N N . PRO A 1 72 ? -24.913 6.870 25.195 1.00 84.00 72 PRO A N 1
ATOM 512 C CA . PRO A 1 72 ? -25.174 5.433 25.151 1.00 84.00 72 PRO A CA 1
ATOM 513 C C . PRO A 1 72 ? -25.225 4.893 23.712 1.00 84.00 72 PRO A C 1
ATOM 515 O O . PRO A 1 72 ? -26.076 5.291 22.910 1.00 84.00 72 PRO A O 1
ATOM 518 N N . CYS A 1 73 ? -24.323 3.958 23.404 1.00 84.50 73 CYS A N 1
ATOM 519 C CA . CYS A 1 73 ? -24.171 3.373 22.073 1.00 84.50 73 CYS A CA 1
ATOM 520 C C . CYS A 1 73 ? -24.404 1.862 22.071 1.00 84.50 73 CYS A C 1
ATOM 522 O O . CYS A 1 73 ? -24.001 1.156 22.996 1.00 84.50 73 CYS A O 1
ATOM 524 N N . VAL A 1 74 ? -24.980 1.363 20.978 1.00 88.00 74 VAL A N 1
ATOM 525 C CA . VAL A 1 74 ? -24.947 -0.056 20.605 1.00 88.00 74 VAL A CA 1
ATOM 526 C C . VAL A 1 74 ? -24.050 -0.199 19.379 1.00 88.00 74 VAL A C 1
ATOM 528 O O . VAL A 1 74 ? -24.314 0.413 18.347 1.00 88.00 74 VAL A O 1
ATOM 531 N N . VAL A 1 75 ? -22.993 -1.005 19.484 1.00 85.94 75 VAL A N 1
ATOM 532 C CA . VAL A 1 75 ? -22.081 -1.285 18.366 1.00 85.94 75 VAL A CA 1
ATOM 533 C C . VAL A 1 75 ? -22.479 -2.601 17.706 1.00 85.94 75 VAL A C 1
ATOM 535 O O . VAL A 1 75 ? -22.573 -3.630 18.375 1.00 85.94 75 VAL A O 1
ATOM 538 N N . LEU A 1 76 ? -22.701 -2.567 16.393 1.00 89.56 76 LEU A N 1
ATOM 539 C CA . LEU A 1 76 ? -22.948 -3.737 15.555 1.00 89.56 76 LEU A CA 1
ATOM 540 C C . LEU A 1 76 ? -21.729 -3.963 14.654 1.00 89.56 76 LEU A C 1
ATOM 542 O O . LEU A 1 76 ? -21.436 -3.160 13.767 1.00 89.56 76 LEU A O 1
ATOM 546 N N . GLU A 1 77 ? -21.016 -5.063 14.887 1.00 86.94 77 GLU A N 1
ATOM 547 C CA . GLU A 1 77 ? -19.830 -5.453 14.124 1.00 86.94 77 GLU A CA 1
ATOM 548 C C . GLU A 1 77 ? -20.108 -6.741 13.343 1.00 86.94 77 GLU A C 1
ATOM 550 O O . GLU A 1 77 ? -20.657 -7.703 13.876 1.00 86.94 77 GLU A O 1
ATOM 555 N N . GLY A 1 78 ? -19.749 -6.741 12.057 1.00 88.62 78 GLY A N 1
ATOM 556 C CA . GLY A 1 78 ? -19.948 -7.892 11.174 1.00 88.62 78 GLY A CA 1
ATOM 557 C C . GLY A 1 78 ? -18.874 -8.972 11.335 1.00 88.62 78 GLY A C 1
ATOM 558 O O . GLY A 1 78 ? -19.011 -10.062 10.781 1.00 88.62 78 GLY A O 1
ATOM 559 N N . ARG A 1 79 ? -17.790 -8.666 12.053 1.00 88.19 79 ARG A N 1
ATOM 560 C CA . ARG A 1 79 ? -16.689 -9.580 12.369 1.00 88.19 79 ARG A CA 1
ATOM 561 C C . ARG A 1 79 ? -16.775 -10.087 13.807 1.00 88.19 79 ARG A C 1
ATOM 563 O O . ARG A 1 79 ? -17.441 -9.523 14.664 1.00 88.19 79 ARG A O 1
ATOM 570 N N . ASP A 1 80 ? -16.009 -11.132 14.080 1.00 90.31 80 ASP A N 1
ATOM 571 C CA . ASP A 1 80 ? -15.755 -11.677 15.416 1.00 90.31 80 ASP A CA 1
ATOM 572 C C . ASP A 1 80 ? -14.717 -10.863 16.217 1.00 90.31 80 ASP A C 1
ATOM 574 O O . ASP A 1 80 ? -14.224 -11.313 17.250 1.00 90.31 80 ASP A O 1
ATOM 578 N N . ARG A 1 81 ? -14.372 -9.658 15.743 1.00 88.31 81 ARG A N 1
ATOM 579 C CA . ARG A 1 81 ? -13.380 -8.758 16.338 1.00 88.31 81 ARG A CA 1
ATOM 580 C C . ARG A 1 81 ? -13.687 -7.295 16.029 1.00 88.31 81 ARG A C 1
ATOM 582 O O . ARG A 1 81 ? -14.259 -6.986 14.987 1.00 88.31 81 ARG A O 1
ATOM 589 N N . ILE A 1 82 ? -13.203 -6.401 16.885 1.00 86.88 82 ILE A N 1
ATOM 590 C CA . ILE A 1 82 ? -13.219 -4.943 16.676 1.00 86.88 82 ILE A CA 1
ATOM 591 C C . ILE A 1 82 ? -12.085 -4.476 15.737 1.00 86.88 82 ILE A C 1
ATOM 593 O O . ILE A 1 82 ? -11.326 -5.293 15.198 1.00 86.88 82 ILE A O 1
ATOM 597 N N . GLY A 1 83 ? -11.974 -3.159 15.524 1.00 86.19 83 GLY A N 1
ATOM 598 C CA . GLY A 1 83 ? -10.850 -2.513 14.824 1.00 86.19 83 GLY A CA 1
ATOM 599 C C . GLY A 1 83 ? -11.017 -2.386 13.307 1.00 86.19 83 GLY A C 1
ATOM 600 O O . GLY A 1 83 ? -10.340 -1.590 12.658 1.00 86.19 83 GLY A O 1
ATOM 601 N N . GLY A 1 84 ? -11.958 -3.118 12.701 1.00 87.50 84 GLY A N 1
ATOM 602 C CA . GLY A 1 84 ? -12.204 -3.041 11.259 1.00 87.50 84 GLY A CA 1
ATOM 603 C C . GLY A 1 84 ? -10.950 -3.395 10.446 1.00 87.50 84 GLY A C 1
ATOM 604 O O . GLY A 1 84 ? -10.495 -4.544 10.479 1.00 87.50 84 GLY A O 1
ATOM 605 N N . ARG A 1 85 ? -10.401 -2.420 9.707 1.00 87.94 85 ARG A N 1
ATOM 606 C CA . ARG A 1 85 ? -9.150 -2.565 8.933 1.00 87.94 85 ARG A CA 1
ATOM 607 C C . ARG A 1 85 ? -7.877 -2.393 9.775 1.00 87.94 85 ARG A C 1
ATOM 609 O O . ARG A 1 85 ? -6.826 -2.831 9.330 1.00 87.94 85 ARG A O 1
ATOM 616 N N . ALA A 1 86 ? -7.957 -1.844 10.985 1.00 88.81 86 ALA A N 1
ATOM 617 C CA . ALA A 1 86 ? -6.863 -1.916 11.949 1.00 88.81 86 ALA A CA 1
ATOM 618 C C . ALA A 1 86 ? -6.907 -3.297 12.617 1.00 88.81 86 ALA A C 1
ATOM 620 O O . ALA A 1 86 ? -7.845 -3.612 13.352 1.00 88.81 86 ALA A O 1
ATOM 621 N N . HIS A 1 87 ? -5.954 -4.168 12.282 1.00 90.69 87 HIS A N 1
ATOM 622 C CA . HIS A 1 87 ? -5.965 -5.548 12.752 1.00 90.69 87 HIS A CA 1
ATOM 623 C C . HIS A 1 87 ? -4.561 -6.101 12.942 1.00 90.69 87 HIS A C 1
ATO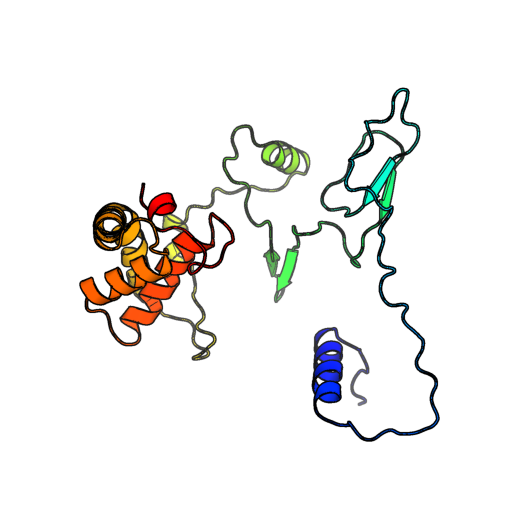M 625 O O . HIS A 1 87 ? -3.879 -6.404 11.969 1.00 90.69 87 HIS A O 1
ATOM 631 N N . THR A 1 88 ? -4.200 -6.322 14.198 1.00 91.81 88 THR A N 1
ATOM 632 C CA . THR A 1 88 ? -2.980 -7.023 14.590 1.00 91.81 88 THR A CA 1
ATOM 633 C C . THR A 1 88 ? -3.263 -8.513 14.783 1.00 91.81 88 THR A C 1
ATOM 635 O O . THR A 1 88 ? -4.299 -8.886 15.347 1.00 91.81 88 THR A O 1
ATOM 638 N N . VAL A 1 89 ? -2.350 -9.370 14.334 1.00 94.44 89 VAL A N 1
ATOM 639 C CA . VAL A 1 89 ? -2.356 -10.821 14.578 1.00 94.44 89 VAL A CA 1
ATOM 640 C C . VAL A 1 89 ? -1.029 -11.269 15.183 1.00 94.44 89 VAL A C 1
ATOM 642 O O . VAL A 1 89 ? -0.008 -10.623 14.980 1.00 94.44 89 VAL A O 1
ATOM 645 N N . ASP A 1 90 ? -1.034 -12.391 15.901 1.00 95.25 90 ASP A N 1
ATOM 646 C CA . ASP A 1 90 ? 0.203 -13.047 16.331 1.00 95.25 90 ASP A CA 1
ATOM 647 C C . ASP A 1 90 ? 0.755 -13.925 15.202 1.00 95.25 90 ASP A C 1
ATOM 649 O O . ASP A 1 90 ? 0.067 -14.817 14.692 1.00 95.25 90 ASP A O 1
ATOM 653 N N . VAL A 1 91 ? 2.004 -13.674 14.820 1.00 93.88 91 VAL A N 1
ATOM 654 C CA . VAL A 1 91 ? 2.764 -14.504 13.886 1.00 93.88 91 VAL A CA 1
ATOM 655 C C . VAL A 1 91 ? 4.016 -14.992 14.601 1.00 93.88 91 VAL A C 1
ATOM 657 O O . VAL A 1 91 ? 5.037 -14.313 14.641 1.00 93.88 91 VAL A O 1
ATOM 660 N N . GLY A 1 92 ? 3.932 -16.186 15.189 1.00 93.56 92 GLY A N 1
ATOM 661 C CA . GLY A 1 92 ? 5.077 -16.814 15.850 1.00 93.56 92 GLY A CA 1
ATOM 662 C C . GLY A 1 92 ? 5.533 -16.072 17.109 1.00 93.56 92 GLY A C 1
ATOM 663 O O . GLY A 1 92 ? 6.736 -15.972 17.345 1.00 93.56 92 GLY A O 1
ATOM 664 N N . GLY A 1 93 ? 4.595 -15.544 17.902 1.00 94.94 93 GLY A N 1
ATOM 665 C CA . GLY A 1 93 ? 4.884 -14.774 19.115 1.00 94.94 93 GLY A CA 1
ATOM 666 C C . GLY A 1 93 ? 5.185 -13.294 18.867 1.00 94.94 93 GLY A C 1
ATOM 667 O O . GLY A 1 93 ? 5.581 -12.594 19.798 1.00 94.94 93 GLY A O 1
ATOM 668 N N . SER A 1 94 ? 5.056 -12.824 17.623 1.00 91.44 94 SER A N 1
ATOM 669 C CA . SER A 1 94 ? 5.279 -11.428 17.239 1.00 91.44 94 SER A CA 1
ATOM 670 C C . SER A 1 94 ? 3.980 -10.787 16.740 1.00 91.44 94 SER A C 1
ATOM 672 O O . SER A 1 94 ? 3.309 -11.382 15.892 1.00 91.44 94 SER A O 1
ATOM 674 N N . PRO A 1 95 ? 3.617 -9.582 17.218 1.00 91.50 95 PRO A N 1
ATOM 675 C CA . PRO A 1 95 ? 2.466 -8.856 16.701 1.00 91.50 95 PRO A CA 1
ATOM 676 C C . PRO A 1 95 ? 2.758 -8.332 15.288 1.00 91.50 95 PRO A C 1
ATOM 678 O O . PRO A 1 95 ? 3.775 -7.682 15.057 1.00 91.50 95 PRO A O 1
ATOM 681 N N . VAL A 1 96 ? 1.858 -8.611 14.347 1.00 90.44 96 VAL A N 1
ATOM 682 C CA . VAL A 1 96 ? 1.932 -8.150 12.955 1.00 90.44 96 VAL A CA 1
ATOM 683 C C . VAL A 1 96 ? 0.622 -7.478 12.577 1.00 90.44 96 VAL A C 1
ATOM 685 O O . VAL A 1 96 ? -0.443 -8.093 12.651 1.00 90.44 96 VAL A O 1
ATOM 688 N N . ASP A 1 97 ? 0.703 -6.228 12.133 1.00 91.69 97 ASP A N 1
ATOM 689 C CA . ASP A 1 97 ? -0.445 -5.491 11.618 1.00 91.69 97 ASP A CA 1
ATOM 690 C C . ASP A 1 97 ? -0.744 -5.896 10.173 1.00 91.69 97 ASP A C 1
ATOM 692 O O . ASP A 1 97 ? 0.075 -5.745 9.269 1.00 91.69 97 ASP A O 1
ATOM 696 N N . LEU A 1 98 ? -1.954 -6.406 9.946 1.00 89.75 98 LEU A N 1
ATOM 697 C CA . LEU A 1 98 ? -2.477 -6.763 8.624 1.00 89.75 98 LEU A CA 1
ATOM 698 C C . LEU A 1 98 ? -3.149 -5.574 7.913 1.00 89.75 98 LEU A C 1
ATOM 700 O O . LEU A 1 98 ? -3.845 -5.769 6.917 1.00 89.75 98 LEU A O 1
ATOM 704 N N . GLY A 1 99 ? -3.021 -4.361 8.455 1.00 87.62 99 GLY A N 1
ATOM 705 C CA . GLY A 1 99 ? -3.722 -3.176 7.973 1.00 87.62 99 GLY A CA 1
ATOM 706 C C . GLY A 1 99 ? -3.085 -1.881 8.461 1.00 87.62 99 GLY A C 1
ATOM 707 O O . GLY A 1 99 ? -2.002 -1.541 8.015 1.00 87.62 99 GLY A O 1
ATOM 708 N N . CYS A 1 100 ? -3.766 -1.120 9.320 1.00 85.00 100 CYS A N 1
ATOM 709 C CA . CYS A 1 100 ? -3.299 0.193 9.792 1.00 85.00 100 CYS A CA 1
ATOM 710 C C . CYS A 1 100 ? -2.024 0.110 10.659 1.00 85.00 100 CYS A C 1
ATOM 712 O O . CYS A 1 100 ? -2.119 0.166 11.882 1.00 85.00 100 CYS A O 1
ATOM 714 N N . SER A 1 101 ? -0.856 0.003 10.025 1.00 83.06 101 SER A N 1
ATOM 715 C CA . SER A 1 101 ? 0.442 -0.174 10.695 1.00 83.06 101 SER A CA 1
ATOM 716 C C . SER A 1 101 ? 1.160 1.138 11.038 1.00 83.06 101 SER A C 1
ATOM 718 O O . SER A 1 101 ? 2.088 1.136 11.843 1.00 83.06 101 SER A O 1
ATOM 720 N N . TRP A 1 102 ? 0.761 2.266 10.435 1.00 85.44 102 TRP A N 1
ATOM 721 C CA . TRP A 1 102 ? 1.438 3.557 10.607 1.00 85.44 102 TRP A CA 1
ATOM 722 C C . TRP A 1 102 ? 0.469 4.718 10.810 1.00 85.44 102 TRP A C 1
ATOM 724 O O . TRP A 1 102 ? -0.639 4.736 10.273 1.00 85.44 102 TRP A O 1
ATOM 734 N N . ILE A 1 103 ? 0.935 5.718 11.557 1.00 86.69 103 ILE A N 1
ATOM 735 C CA . ILE A 1 103 ? 0.327 7.046 11.637 1.00 86.69 103 ILE A CA 1
ATOM 736 C C . ILE A 1 103 ? 1.160 7.960 10.737 1.00 86.69 103 ILE A C 1
ATOM 738 O O . ILE A 1 103 ? 2.298 8.286 11.074 1.00 86.69 103 ILE A O 1
ATOM 742 N N . THR A 1 104 ? 0.610 8.347 9.588 1.00 84.88 104 THR A N 1
ATOM 743 C CA . THR A 1 104 ? 1.235 9.317 8.679 1.00 84.88 104 THR A CA 1
ATOM 744 C C . THR A 1 104 ? 1.023 10.744 9.186 1.00 84.88 104 THR A C 1
ATOM 746 O O . THR A 1 104 ? 0.023 11.025 9.853 1.00 84.88 104 THR A O 1
ATOM 749 N N . ASP A 1 105 ? 1.981 11.630 8.900 1.00 85.12 105 ASP A N 1
ATOM 750 C CA . ASP A 1 105 ? 1.984 13.043 9.311 1.00 85.12 105 ASP A CA 1
ATOM 751 C C . ASP A 1 105 ? 1.597 13.250 10.786 1.00 85.12 105 ASP A C 1
ATOM 753 O O . ASP A 1 105 ? 0.567 13.847 11.093 1.00 85.12 105 ASP A O 1
ATOM 757 N N . PRO A 1 106 ? 2.397 12.747 11.746 1.00 84.06 106 PRO A N 1
ATOM 758 C CA . PRO A 1 106 ? 1.975 12.645 13.144 1.00 84.06 106 PRO A CA 1
ATOM 759 C C . PRO A 1 106 ? 1.710 14.000 13.821 1.00 84.06 106 PRO A C 1
ATOM 761 O O . PRO A 1 106 ? 1.056 14.042 14.866 1.00 84.06 106 PRO A O 1
ATOM 764 N N . VAL A 1 107 ? 2.193 15.107 13.249 1.00 88.19 107 VAL A N 1
ATOM 765 C CA . VAL A 1 107 ? 1.972 16.463 13.763 1.00 88.19 107 VAL A CA 1
ATOM 766 C C . VAL A 1 107 ? 0.549 16.914 13.440 1.00 88.19 107 VAL A C 1
ATOM 768 O O . VAL A 1 107 ? 0.186 17.094 12.285 1.00 88.19 107 VAL A O 1
ATOM 771 N N . GLY A 1 108 ? -0.262 17.125 14.479 1.00 87.69 108 GLY A N 1
ATOM 772 C CA . GLY A 1 108 ? -1.666 17.521 14.329 1.00 87.69 108 GLY A CA 1
ATOM 773 C C . GLY A 1 108 ? -2.610 16.364 13.985 1.00 87.69 108 GLY A C 1
ATOM 774 O O . GLY A 1 108 ? -3.822 16.567 13.976 1.00 87.69 108 GLY A O 1
ATOM 775 N N . ASN A 1 109 ? -2.089 15.151 13.769 1.00 89.25 109 ASN A N 1
ATOM 776 C CA . ASN A 1 109 ? -2.904 13.962 13.559 1.00 89.25 109 ASN A CA 1
ATOM 777 C C . ASN A 1 109 ? -3.542 13.505 14.889 1.00 89.25 109 ASN A C 1
ATOM 779 O O . ASN A 1 109 ? -2.813 13.173 15.831 1.00 89.25 109 ASN A O 1
ATOM 783 N N . PRO A 1 110 ? -4.885 13.429 14.988 1.00 89.44 110 PRO A N 1
ATOM 784 C CA . PRO A 1 110 ? -5.574 12.985 16.203 1.00 89.44 110 PRO A CA 1
ATOM 785 C C . PRO A 1 110 ? -5.149 11.592 16.682 1.00 89.44 110 PRO A C 1
ATOM 787 O O . PRO A 1 110 ? -5.144 11.325 17.885 1.00 89.44 110 PRO A O 1
ATOM 790 N N . MET A 1 111 ? -4.736 10.709 15.767 1.00 88.25 111 MET A N 1
ATOM 791 C CA . MET A 1 111 ? -4.268 9.368 16.124 1.00 88.25 111 MET A CA 1
ATOM 792 C C . MET A 1 111 ? -3.003 9.404 16.980 1.00 88.25 111 MET A C 1
ATOM 794 O O . MET A 1 111 ? -2.848 8.559 17.860 1.00 88.25 111 MET A O 1
ATOM 798 N N . THR A 1 112 ? -2.134 10.402 16.796 1.00 90.69 112 THR A N 1
ATOM 799 C CA . THR A 1 112 ? -0.957 10.608 17.653 1.00 90.69 112 THR A CA 1
ATOM 800 C C . THR A 1 112 ? -1.377 10.916 19.089 1.00 90.69 112 THR A C 1
ATOM 802 O O . THR A 1 112 ? -0.804 10.377 20.039 1.00 90.69 112 THR A O 1
ATOM 805 N N . THR A 1 113 ? -2.414 11.741 19.264 1.00 89.25 113 THR A N 1
ATOM 806 C CA . THR A 1 113 ? -2.972 12.051 20.585 1.00 89.25 113 THR A CA 1
ATOM 807 C C . THR A 1 113 ? -3.562 10.807 21.239 1.00 89.25 113 THR A C 1
ATOM 809 O O . THR A 1 113 ? -3.246 10.534 22.397 1.00 89.25 113 THR A O 1
ATOM 812 N N . PHE A 1 114 ? -4.354 10.019 20.507 1.00 88.62 114 PHE A N 1
ATOM 813 C CA . PHE A 1 114 ? -4.925 8.779 21.038 1.00 88.62 114 PHE A CA 1
ATOM 814 C C . PHE A 1 114 ? -3.853 7.750 21.404 1.00 88.62 114 PHE A C 1
ATOM 816 O O . PHE A 1 114 ? -3.922 7.166 22.483 1.00 88.62 114 PHE A O 1
ATOM 823 N N . ALA A 1 115 ? -2.832 7.572 20.562 1.00 89.44 115 ALA A N 1
ATOM 824 C CA . ALA A 1 115 ? -1.706 6.688 20.854 1.00 89.44 115 ALA A CA 1
ATOM 825 C C . ALA A 1 115 ? -0.981 7.114 22.141 1.00 89.44 115 ALA A C 1
ATOM 827 O O . ALA A 1 115 ? -0.744 6.285 23.019 1.00 89.44 115 ALA A O 1
ATOM 828 N N . THR A 1 116 ? -0.723 8.417 22.301 1.00 89.81 116 THR A N 1
ATOM 829 C CA . THR A 1 116 ? -0.102 8.975 23.513 1.00 89.81 116 THR A CA 1
ATOM 830 C C . THR A 1 116 ? -0.962 8.725 24.754 1.00 89.81 116 THR A C 1
ATOM 832 O O . THR A 1 116 ? -0.457 8.259 25.774 1.00 89.81 116 THR A O 1
ATOM 835 N N . GLN A 1 117 ? -2.269 8.996 24.677 1.00 90.88 117 GLN A N 1
ATOM 836 C CA . GLN A 1 117 ? -3.206 8.790 25.790 1.00 90.88 117 GLN A CA 1
ATOM 837 C C . GLN A 1 117 ? -3.337 7.315 26.183 1.00 90.88 117 GLN A C 1
ATOM 839 O O . GLN A 1 117 ? -3.480 7.003 27.363 1.00 90.88 117 GLN A O 1
ATOM 844 N N . ALA A 1 118 ? -3.257 6.413 25.206 1.00 89.31 118 ALA A N 1
ATOM 845 C CA . ALA A 1 118 ? -3.282 4.972 25.421 1.00 89.31 118 ALA A CA 1
ATOM 846 C C . ALA A 1 118 ? -1.927 4.397 25.883 1.00 89.31 118 ALA A C 1
ATOM 848 O O . ALA A 1 118 ? -1.844 3.204 26.167 1.00 89.31 118 ALA A O 1
ATOM 849 N N . GLY A 1 119 ? -0.867 5.213 25.960 1.00 91.44 119 GLY A N 1
ATOM 850 C CA . GLY A 1 119 ? 0.479 4.761 26.323 1.00 91.44 119 GLY A CA 1
ATOM 851 C C . GLY A 1 119 ? 1.139 3.876 25.260 1.00 91.44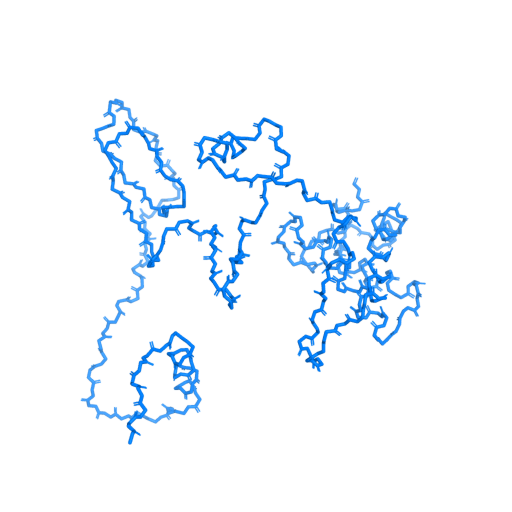 119 GLY A C 1
ATOM 852 O O . GLY A 1 119 ? 2.020 3.080 25.584 1.00 91.44 119 GLY A O 1
ATOM 853 N N . VAL A 1 120 ? 0.711 3.987 24.000 1.00 89.00 120 VAL A N 1
ATOM 854 C CA . VAL A 1 120 ? 1.300 3.256 22.875 1.00 89.00 120 VAL A CA 1
ATOM 855 C C . VAL A 1 120 ? 2.655 3.874 22.547 1.00 89.00 120 VAL A C 1
ATOM 857 O O . VAL A 1 120 ? 2.754 5.071 22.281 1.00 89.00 120 VAL A O 1
ATOM 860 N N . LEU A 1 121 ? 3.706 3.052 22.558 1.00 86.25 121 LEU A N 1
ATOM 861 C CA . LEU A 1 121 ? 5.035 3.489 22.141 1.00 86.25 121 LEU A CA 1
ATOM 862 C C . LEU A 1 121 ? 5.039 3.769 20.639 1.00 86.25 121 LEU A C 1
ATOM 864 O O . LEU A 1 121 ? 4.580 2.956 19.841 1.00 86.25 121 LEU A O 1
ATOM 868 N N . GLN A 1 122 ? 5.589 4.919 20.268 1.00 84.44 122 GLN A N 1
ATOM 869 C CA . GLN A 1 122 ? 5.714 5.356 18.886 1.00 84.44 122 GLN A CA 1
ATOM 870 C C . GLN A 1 122 ? 7.196 5.486 18.553 1.00 84.44 122 GLN A C 1
ATOM 872 O O . GLN A 1 122 ? 7.962 6.084 19.309 1.00 84.44 122 GLN A O 1
ATOM 877 N N . THR A 1 123 ? 7.594 4.931 17.415 1.00 83.69 123 THR A N 1
ATOM 878 C CA . THR A 1 123 ? 8.914 5.155 16.827 1.00 83.69 123 THR A CA 1
ATOM 879 C C . THR A 1 123 ? 8.729 5.760 15.449 1.00 83.69 123 THR A C 1
ATOM 881 O O . THR A 1 123 ? 7.750 5.461 14.763 1.00 83.69 123 THR A O 1
ATOM 884 N N . ASN A 1 124 ? 9.666 6.610 15.040 1.00 80.31 124 ASN A N 1
ATOM 885 C CA . ASN A 1 124 ? 9.697 7.066 13.661 1.00 80.31 124 ASN A CA 1
ATOM 886 C C . ASN A 1 124 ? 10.029 5.865 12.775 1.00 80.31 124 ASN A C 1
ATOM 888 O O . ASN A 1 124 ? 11.016 5.174 13.028 1.00 80.31 124 ASN A O 1
ATOM 892 N N . ALA A 1 125 ? 9.207 5.632 11.756 1.00 71.31 125 ALA A N 1
ATOM 893 C CA . ALA A 1 125 ? 9.578 4.768 10.650 1.00 71.31 125 ALA A CA 1
ATOM 894 C C . ALA A 1 125 ? 10.489 5.579 9.727 1.00 71.31 125 ALA A C 1
ATOM 896 O O . ALA A 1 125 ? 10.133 6.689 9.319 1.00 71.31 125 ALA A O 1
ATOM 897 N N . SER A 1 126 ? 11.667 5.054 9.416 1.00 70.06 126 SER A N 1
ATOM 898 C CA . SER A 1 126 ? 12.539 5.650 8.411 1.00 70.06 126 SER A CA 1
ATOM 899 C C . SER A 1 126 ? 12.832 4.565 7.408 1.00 70.06 126 SER A C 1
ATOM 901 O O . SER A 1 126 ? 13.678 3.714 7.644 1.00 70.06 126 SER A O 1
ATOM 903 N N . ILE A 1 127 ? 12.130 4.615 6.274 1.00 65.75 127 ILE A N 1
ATOM 904 C CA . ILE A 1 127 ? 12.284 3.630 5.200 1.00 65.75 127 ILE A CA 1
ATOM 905 C C . ILE A 1 127 ? 13.770 3.453 4.863 1.00 65.75 127 ILE A C 1
ATOM 907 O O . ILE A 1 127 ? 14.242 2.328 4.760 1.00 65.75 127 ILE A O 1
ATOM 911 N N . GLU A 1 128 ? 14.527 4.549 4.787 1.00 64.56 128 GLU A N 1
ATOM 912 C CA . GLU A 1 128 ? 15.969 4.537 4.523 1.00 64.56 128 GLU A CA 1
ATOM 913 C C . GLU A 1 128 ? 16.787 3.802 5.596 1.00 64.56 128 GLU A C 1
ATOM 915 O O . GLU A 1 128 ? 17.689 3.034 5.259 1.00 64.56 128 GLU A O 1
ATOM 920 N N . LEU A 1 129 ? 16.479 4.013 6.880 1.00 69.56 129 LEU A N 1
ATOM 921 C CA . LEU A 1 129 ? 17.181 3.360 7.991 1.00 69.56 129 LEU A CA 1
ATOM 922 C C . LEU A 1 129 ? 16.702 1.922 8.232 1.00 69.56 129 LEU A C 1
ATOM 924 O O . LEU A 1 129 ? 17.466 1.124 8.770 1.00 69.56 129 LEU A O 1
ATOM 928 N N . ASP A 1 130 ? 15.485 1.585 7.803 1.00 73.00 130 ASP A N 1
ATOM 929 C CA . ASP A 1 130 ? 14.847 0.276 7.982 1.00 73.00 130 ASP A CA 1
ATOM 930 C C . ASP A 1 130 ? 15.143 -0.686 6.807 1.00 73.00 130 ASP A C 1
ATOM 932 O O . ASP A 1 130 ? 14.958 -1.905 6.905 1.00 73.00 130 ASP A O 1
ATOM 936 N N . VAL A 1 131 ? 15.664 -0.168 5.686 1.00 69.62 131 VAL A N 1
ATOM 937 C CA . VAL A 1 131 ? 16.127 -0.936 4.511 1.00 69.62 131 VAL A CA 1
ATOM 938 C C . VAL A 1 131 ? 17.077 -2.094 4.874 1.00 69.62 131 VAL A C 1
ATOM 940 O O . VAL A 1 131 ? 16.863 -3.195 4.358 1.00 69.62 131 VAL A O 1
ATOM 943 N N . PRO A 1 132 ? 18.095 -1.937 5.749 1.00 71.44 132 PRO A N 1
ATOM 944 C CA . PRO A 1 132 ? 19.003 -3.031 6.113 1.00 71.44 132 PRO A CA 1
ATOM 945 C C . PRO A 1 132 ? 18.316 -4.187 6.853 1.00 71.44 132 PRO A C 1
ATOM 947 O O . PRO A 1 132 ? 18.743 -5.340 6.727 1.00 71.44 132 PRO A O 1
ATOM 950 N N . GLU A 1 133 ? 17.241 -3.905 7.587 1.00 77.50 133 GLU A N 1
ATOM 951 C CA . GLU A 1 133 ? 16.458 -4.899 8.333 1.00 77.50 133 GLU A CA 1
ATOM 952 C C . GLU A 1 133 ? 15.326 -5.500 7.489 1.00 77.50 133 GLU A C 1
ATOM 954 O O . GLU A 1 133 ? 14.841 -6.599 7.767 1.00 77.50 133 GLU A O 1
ATOM 959 N N . SER A 1 134 ? 14.964 -4.839 6.388 1.00 77.06 134 SER A N 1
ATOM 960 C CA . SER A 1 134 ? 13.935 -5.312 5.469 1.00 77.06 134 SER A CA 1
ATOM 961 C C . SER A 1 134 ? 14.335 -6.630 4.800 1.00 77.06 134 SER A C 1
ATOM 963 O O . SER A 1 134 ? 15.470 -6.839 4.354 1.00 77.06 134 SER A O 1
ATOM 965 N N . ARG A 1 135 ? 13.382 -7.558 4.720 1.00 83.06 135 ARG A N 1
ATOM 966 C CA . ARG A 1 135 ? 13.532 -8.844 4.029 1.00 83.06 135 ARG A CA 1
ATOM 967 C C . ARG A 1 135 ? 12.389 -9.000 3.045 1.00 83.06 135 ARG A C 1
ATOM 969 O O . ARG A 1 135 ? 11.231 -8.834 3.408 1.00 83.06 135 ARG A O 1
ATOM 976 N N . PHE A 1 136 ? 12.724 -9.351 1.811 1.00 85.62 136 PHE A N 1
ATOM 977 C CA . PHE A 1 136 ? 11.740 -9.603 0.766 1.00 85.62 136 PHE A CA 1
ATOM 978 C C . PHE A 1 136 ? 11.642 -11.102 0.551 1.00 85.62 136 PHE A C 1
ATOM 980 O O . PHE A 1 136 ? 12.659 -11.783 0.449 1.00 85.62 136 PHE A O 1
ATOM 987 N N . TYR A 1 137 ? 10.423 -11.620 0.492 1.00 90.12 137 TYR A N 1
ATOM 988 C CA . TYR A 1 137 ? 10.162 -13.023 0.213 1.00 90.12 137 TYR A CA 1
ATOM 989 C C . TYR A 1 137 ? 9.490 -13.141 -1.149 1.00 90.12 137 TYR A C 1
ATOM 991 O O . TYR A 1 137 ? 8.452 -12.527 -1.387 1.00 90.12 137 TYR A O 1
ATOM 999 N N . ASP A 1 138 ? 10.088 -13.918 -2.046 1.00 91.19 138 ASP A N 1
ATOM 1000 C CA . ASP A 1 138 ? 9.535 -14.179 -3.369 1.00 91.19 138 ASP A CA 1
ATOM 1001 C C . ASP A 1 138 ? 8.699 -15.455 -3.330 1.00 91.19 138 ASP A C 1
ATOM 1003 O O . ASP A 1 138 ? 9.228 -16.564 -3.387 1.00 91.19 138 ASP A O 1
ATOM 1007 N N . GLU A 1 139 ? 7.381 -15.295 -3.241 1.00 90.62 139 GLU A N 1
ATOM 1008 C CA . GLU A 1 139 ? 6.434 -16.409 -3.133 1.00 90.62 139 GLU A CA 1
ATOM 1009 C C . GLU A 1 139 ? 6.524 -17.377 -4.321 1.00 90.62 139 GLU A C 1
ATOM 1011 O O . GLU A 1 139 ? 6.454 -18.592 -4.137 1.00 90.62 139 GLU A O 1
ATOM 1016 N N . ARG A 1 140 ? 6.817 -16.864 -5.522 1.00 91.31 140 ARG A N 1
ATOM 1017 C CA . ARG A 1 140 ? 6.980 -17.681 -6.732 1.00 91.31 140 ARG A CA 1
ATOM 1018 C C . ARG A 1 140 ? 8.136 -18.675 -6.624 1.00 91.31 140 ARG A C 1
ATOM 1020 O O . ARG A 1 140 ? 8.050 -19.774 -7.168 1.00 91.31 140 ARG A O 1
ATOM 1027 N N . THR A 1 141 ? 9.242 -18.273 -6.001 1.00 92.94 141 THR A N 1
ATOM 1028 C CA . THR A 1 141 ? 10.451 -19.107 -5.881 1.00 92.94 141 THR A CA 1
ATOM 1029 C C . THR A 1 141 ? 10.594 -19.739 -4.501 1.00 92.94 141 THR A C 1
ATOM 1031 O O . THR A 1 141 ? 11.374 -20.674 -4.336 1.00 92.94 141 THR A O 1
ATOM 1034 N N . GLY A 1 142 ? 9.829 -19.265 -3.518 1.00 94.44 142 GLY A N 1
ATOM 1035 C CA . GLY A 1 142 ? 9.885 -19.703 -2.132 1.00 94.44 142 GLY A CA 1
ATOM 1036 C C . GLY A 1 142 ? 11.125 -19.217 -1.378 1.00 94.44 142 GLY A C 1
ATOM 1037 O O . GLY A 1 142 ? 11.471 -19.797 -0.348 1.00 94.44 142 GLY A O 1
ATOM 1038 N N . VAL A 1 143 ? 11.816 -18.192 -1.887 1.00 92.88 143 VAL A N 1
ATOM 1039 C CA . VAL A 1 143 ? 13.137 -17.761 -1.406 1.00 92.88 143 VAL A CA 1
ATOM 1040 C C . VAL A 1 143 ? 13.073 -16.366 -0.788 1.00 92.88 143 VAL A C 1
ATOM 1042 O O . VAL A 1 143 ? 12.427 -15.460 -1.311 1.00 92.88 143 VAL A O 1
ATOM 1045 N N . VAL A 1 144 ? 13.799 -16.177 0.319 1.00 92.69 144 VAL A N 1
ATOM 1046 C CA . VAL A 1 144 ? 14.113 -14.841 0.842 1.00 92.69 144 VAL A CA 1
ATOM 1047 C C . VAL A 1 144 ? 15.157 -14.206 -0.070 1.00 92.69 144 VAL A C 1
ATOM 1049 O O . VAL A 1 144 ? 16.266 -14.719 -0.218 1.00 92.69 144 VAL A O 1
ATOM 1052 N N . LEU A 1 145 ? 14.787 -13.099 -0.700 1.00 90.62 145 LEU A N 1
ATOM 1053 C CA . LEU A 1 145 ? 15.625 -12.376 -1.638 1.00 90.62 145 LEU A CA 1
ATOM 1054 C C . LEU A 1 145 ? 16.806 -11.714 -0.910 1.00 90.62 145 LEU A C 1
ATOM 1056 O O . LEU A 1 145 ? 16.642 -11.198 0.201 1.00 90.62 145 LEU A O 1
ATOM 1060 N N . PRO A 1 146 ? 18.000 -11.689 -1.529 1.00 88.56 146 PRO A N 1
ATOM 1061 C CA . PRO A 1 146 ? 19.135 -10.969 -0.972 1.00 88.56 146 PRO A CA 1
ATOM 1062 C C . PRO A 1 146 ? 18.834 -9.468 -0.931 1.00 88.56 146 PRO A C 1
ATOM 1064 O O . PRO A 1 146 ? 18.141 -8.944 -1.807 1.00 88.56 146 PRO A O 1
ATOM 1067 N N . THR A 1 147 ? 19.413 -8.758 0.039 1.00 84.12 147 THR A N 1
ATOM 1068 C CA . THR A 1 147 ? 19.253 -7.300 0.186 1.00 84.12 147 THR A CA 1
ATOM 1069 C C . THR A 1 147 ? 19.712 -6.527 -1.048 1.00 84.12 147 THR A C 1
ATOM 1071 O O . THR A 1 147 ? 19.180 -5.460 -1.320 1.00 84.12 147 THR A O 1
ATOM 1074 N N . SER A 1 148 ? 20.616 -7.080 -1.866 1.00 85.31 148 SER A N 1
ATOM 1075 C CA . SER A 1 148 ? 20.989 -6.502 -3.165 1.00 85.31 148 SER A CA 1
ATOM 1076 C C . SER A 1 148 ? 19.800 -6.326 -4.115 1.00 85.31 148 SER A C 1
ATOM 1078 O O . SER A 1 148 ? 19.847 -5.458 -4.979 1.00 85.31 148 SER A O 1
ATOM 1080 N N . THR A 1 149 ? 18.707 -7.073 -3.936 1.00 87.94 149 THR A N 1
ATOM 1081 C CA . THR A 1 149 ? 17.476 -6.896 -4.724 1.00 87.94 149 THR A CA 1
ATOM 1082 C C . THR A 1 149 ? 16.848 -5.516 -4.519 1.00 87.94 149 THR A C 1
ATOM 1084 O O . THR A 1 149 ? 16.199 -5.004 -5.428 1.00 87.94 149 THR A O 1
ATOM 1087 N N . LEU A 1 150 ? 17.105 -4.863 -3.378 1.00 84.38 150 LEU A N 1
ATOM 1088 C CA . LEU A 1 150 ? 16.667 -3.489 -3.109 1.00 84.38 150 LEU A CA 1
ATOM 1089 C C . LEU A 1 150 ? 17.288 -2.467 -4.063 1.00 84.38 150 LEU A C 1
ATOM 1091 O O . LEU A 1 150 ? 16.733 -1.389 -4.233 1.00 84.38 150 LEU A O 1
ATOM 1095 N N . GLN A 1 151 ? 18.374 -2.808 -4.763 1.00 85.75 151 GLN A N 1
ATOM 1096 C CA . GLN A 1 151 ? 18.893 -1.964 -5.843 1.00 85.75 151 GLN A CA 1
ATOM 1097 C C . GLN A 1 151 ? 17.848 -1.737 -6.944 1.00 85.75 151 GLN A C 1
ATOM 1099 O O . GLN A 1 151 ? 17.869 -0.694 -7.591 1.00 85.75 151 GLN A O 1
ATOM 1104 N N . ALA A 1 152 ? 16.896 -2.661 -7.127 1.00 90.75 152 ALA A N 1
ATOM 1105 C CA . ALA A 1 152 ? 15.797 -2.470 -8.065 1.00 90.75 152 ALA A CA 1
ATOM 1106 C C . ALA A 1 152 ? 14.837 -1.340 -7.643 1.00 90.75 152 ALA A C 1
ATOM 1108 O O . ALA A 1 152 ? 14.202 -0.752 -8.514 1.00 90.75 152 ALA A O 1
ATOM 1109 N N . ALA A 1 153 ? 14.775 -0.970 -6.357 1.00 88.19 153 ALA A N 1
ATOM 1110 C CA . ALA A 1 153 ? 13.977 0.165 -5.886 1.00 88.19 153 ALA A CA 1
ATOM 1111 C C . ALA A 1 153 ? 14.484 1.511 -6.433 1.00 88.19 153 ALA A C 1
ATOM 1113 O O . ALA A 1 153 ? 13.701 2.441 -6.597 1.00 88.19 153 ALA A O 1
ATOM 1114 N N . ALA A 1 154 ? 15.762 1.605 -6.826 1.00 89.75 154 ALA A N 1
ATOM 1115 C CA . ALA A 1 154 ? 16.291 2.796 -7.495 1.00 89.75 154 ALA A CA 1
ATOM 1116 C C . ALA A 1 154 ? 15.580 3.091 -8.830 1.00 89.75 154 ALA A C 1
ATOM 1118 O O . ALA A 1 154 ? 15.574 4.232 -9.290 1.00 89.75 154 ALA A O 1
ATOM 1119 N N . HIS A 1 155 ? 14.955 2.082 -9.453 1.00 95.44 155 HIS A N 1
ATOM 1120 C CA . HIS A 1 155 ? 14.127 2.298 -10.636 1.00 95.44 155 HIS A CA 1
ATOM 1121 C C . HIS A 1 155 ? 12.852 3.078 -10.328 1.00 95.44 155 HIS A C 1
ATOM 1123 O O . HIS A 1 155 ? 12.456 3.892 -11.156 1.00 95.44 155 HIS A O 1
ATOM 1129 N N . ALA A 1 156 ? 12.253 2.859 -9.156 1.00 91.69 156 ALA A N 1
ATOM 1130 C CA . ALA A 1 156 ? 11.058 3.564 -8.713 1.00 91.69 156 ALA A CA 1
ATOM 1131 C C . ALA A 1 156 ? 11.349 5.062 -8.534 1.00 91.69 156 ALA A C 1
ATOM 1133 O O . ALA A 1 156 ? 10.733 5.879 -9.212 1.00 91.69 156 ALA A O 1
ATOM 1134 N N . LEU A 1 157 ? 12.397 5.398 -7.770 1.00 89.44 157 LEU A N 1
ATOM 1135 C CA . LEU A 1 157 ? 12.858 6.782 -7.582 1.00 89.44 157 LEU A CA 1
ATOM 1136 C C . LEU A 1 157 ? 13.185 7.465 -8.913 1.00 89.44 157 LEU A C 1
ATOM 1138 O O . LEU A 1 157 ? 12.728 8.562 -9.201 1.00 89.44 157 LEU A O 1
ATOM 1142 N N . ARG A 1 158 ? 13.945 6.790 -9.783 1.00 94.31 158 ARG A N 1
ATOM 1143 C CA . ARG A 1 158 ? 14.298 7.356 -11.088 1.00 94.31 158 ARG A CA 1
ATOM 1144 C C . ARG A 1 158 ? 13.077 7.571 -11.984 1.00 94.31 158 ARG A C 1
ATOM 1146 O O . ARG A 1 158 ? 13.052 8.526 -12.761 1.00 94.31 158 ARG A O 1
ATOM 1153 N N . PHE A 1 159 ? 12.125 6.643 -11.960 1.00 95.56 159 PHE A N 1
ATOM 1154 C CA . PHE A 1 159 ? 10.898 6.794 -12.727 1.00 95.56 159 PHE A CA 1
ATOM 1155 C C . PHE A 1 159 ? 10.145 8.033 -12.256 1.00 95.56 159 PHE A C 1
ATOM 1157 O O . PHE A 1 159 ? 9.884 8.894 -13.088 1.00 95.56 159 PHE A O 1
ATOM 1164 N N . GLU A 1 160 ? 9.912 8.157 -10.952 1.00 91.81 160 GLU A N 1
ATOM 1165 C CA . GLU A 1 160 ? 9.254 9.305 -10.322 1.00 91.81 160 GLU A CA 1
ATOM 1166 C C . GLU A 1 160 ? 9.953 10.634 -10.635 1.00 91.81 160 GLU A C 1
ATOM 1168 O O . GLU A 1 160 ? 9.346 11.543 -11.194 1.00 91.81 160 GLU A O 1
ATOM 1173 N N . GLU A 1 161 ? 11.252 10.730 -10.356 1.00 91.69 161 GLU A N 1
ATOM 1174 C CA . GLU A 1 161 ? 11.969 12.007 -10.377 1.00 91.69 161 GLU A CA 1
ATOM 1175 C C . GLU A 1 161 ? 12.404 12.463 -11.778 1.00 91.69 161 GLU A C 1
ATOM 1177 O O . GLU A 1 161 ? 12.641 13.652 -11.998 1.00 91.69 161 GLU A O 1
ATOM 1182 N N . ILE A 1 162 ? 12.591 11.534 -12.725 1.00 93.56 162 ILE A N 1
ATOM 1183 C CA . ILE A 1 162 ? 13.314 11.825 -13.978 1.00 93.56 162 ILE A CA 1
ATOM 1184 C C . ILE A 1 162 ? 12.514 11.443 -15.221 1.00 93.56 162 ILE A C 1
ATOM 1186 O O . ILE A 1 162 ? 12.421 12.215 -16.185 1.00 93.56 162 ILE A O 1
ATOM 1190 N N . ASP A 1 163 ? 12.011 10.211 -15.260 1.00 96.94 163 ASP A N 1
ATOM 1191 C CA . ASP A 1 163 ? 11.559 9.608 -16.513 1.00 96.94 163 ASP A CA 1
ATOM 1192 C C . ASP A 1 163 ? 10.034 9.730 -16.717 1.00 96.94 163 ASP A C 1
ATOM 1194 O O . ASP A 1 163 ? 9.594 9.861 -17.864 1.00 96.94 163 ASP A O 1
ATOM 1198 N N . ALA A 1 164 ? 9.222 9.751 -15.655 1.00 95.75 164 ALA A N 1
ATOM 1199 C CA . ALA A 1 164 ? 7.765 9.656 -15.745 1.00 95.75 164 ALA A CA 1
ATOM 1200 C C . ALA A 1 164 ? 7.123 10.813 -16.512 1.00 95.75 164 ALA A C 1
ATOM 1202 O O . ALA A 1 164 ? 6.358 10.549 -17.439 1.00 95.75 164 ALA A O 1
ATOM 1203 N N . SER A 1 165 ? 7.466 12.075 -16.231 1.00 96.19 165 SER A N 1
ATOM 1204 C CA . SER A 1 165 ? 6.864 13.220 -16.940 1.00 96.19 165 SER A CA 1
ATOM 1205 C C . SER A 1 165 ? 7.200 13.199 -18.438 1.00 96.19 165 SER A C 1
ATOM 1207 O O . SER A 1 165 ? 6.342 13.436 -19.291 1.00 96.19 165 SER A O 1
ATOM 1209 N N . ASN A 1 166 ? 8.434 12.818 -18.788 1.00 96.81 166 ASN A N 1
ATOM 1210 C CA . ASN A 1 166 ? 8.868 12.681 -20.181 1.00 96.81 166 ASN A CA 1
ATOM 1211 C C . ASN A 1 166 ? 8.190 11.508 -20.900 1.00 96.81 166 ASN A C 1
ATOM 1213 O O . ASN A 1 166 ? 7.896 11.597 -22.096 1.00 96.81 166 ASN A O 1
ATOM 1217 N N . ILE A 1 167 ? 7.972 10.392 -20.204 1.00 98.06 167 ILE A N 1
ATOM 1218 C CA . ILE A 1 167 ? 7.247 9.236 -20.739 1.00 98.06 167 ILE A CA 1
ATOM 1219 C C . ILE A 1 167 ? 5.763 9.588 -20.908 1.00 98.06 167 ILE A C 1
ATOM 1221 O O . ILE A 1 167 ? 5.205 9.342 -21.978 1.00 98.06 167 ILE A O 1
ATOM 1225 N N . SER A 1 168 ? 5.161 10.243 -19.916 1.00 97.62 168 SER A N 1
ATOM 1226 C CA . SER A 1 168 ? 3.780 10.736 -19.934 1.00 97.62 168 SER A CA 1
ATOM 1227 C C . SER A 1 168 ? 3.523 11.642 -21.140 1.00 97.62 168 SER A C 1
ATOM 1229 O O . SER A 1 168 ? 2.619 11.384 -21.936 1.00 97.62 168 SER A O 1
ATOM 1231 N N . ALA A 1 169 ? 4.406 12.619 -21.380 1.00 96.81 169 ALA A N 1
ATOM 1232 C CA . ALA A 1 169 ? 4.313 13.515 -22.533 1.00 96.81 169 ALA A CA 1
ATOM 1233 C C . ALA A 1 169 ? 4.373 12.785 -23.891 1.00 96.81 169 ALA A C 1
ATOM 1235 O O . ALA A 1 169 ? 3.745 13.225 -24.855 1.00 96.81 169 ALA A O 1
ATOM 1236 N N . LYS A 1 170 ? 5.112 11.671 -23.987 1.00 97.56 170 LYS A N 1
ATOM 1237 C CA . LYS A 1 170 ? 5.228 10.874 -25.223 1.00 97.56 170 LYS A CA 1
ATOM 1238 C C . LYS A 1 170 ? 4.034 9.953 -25.453 1.00 97.56 170 LYS A C 1
ATOM 1240 O O . LYS A 1 170 ? 3.643 9.761 -26.602 1.00 97.56 170 LYS A O 1
ATOM 1245 N N . LEU A 1 171 ? 3.504 9.346 -24.393 1.00 97.81 171 LEU A N 1
ATOM 1246 C CA . LEU A 1 171 ? 2.388 8.399 -24.486 1.00 97.81 171 LEU A CA 1
ATOM 1247 C C . LEU A 1 171 ? 1.030 9.111 -24.586 1.00 97.81 171 LEU A C 1
ATOM 1249 O O . LEU A 1 171 ? 0.096 8.583 -25.190 1.00 97.81 171 LEU A O 1
ATOM 1253 N N . GLY A 1 172 ? 0.942 10.335 -24.066 1.00 96.75 172 GLY A N 1
ATOM 1254 C CA . GLY A 1 172 ? -0.241 11.178 -24.154 1.00 96.75 172 GLY A CA 1
ATOM 1255 C C . GLY A 1 172 ? -1.272 10.916 -23.046 1.00 96.75 172 GLY A C 1
ATOM 1256 O O . GLY A 1 172 ? -1.105 10.035 -22.206 1.00 96.75 172 GLY A O 1
ATOM 1257 N N . PRO A 1 173 ? -2.384 11.671 -23.049 1.00 95.38 173 PRO A N 1
ATOM 1258 C CA . PRO A 1 173 ? -3.274 11.826 -21.890 1.00 95.38 173 PRO A CA 1
ATOM 1259 C C . PRO A 1 173 ? -4.120 10.593 -21.540 1.00 95.38 173 PRO A C 1
ATOM 1261 O O . PRO A 1 173 ? -4.820 10.589 -20.535 1.00 95.38 173 PRO A O 1
ATOM 1264 N N . LYS A 1 174 ? -4.108 9.556 -22.383 1.00 96.88 174 LYS A N 1
ATOM 1265 C CA . LYS A 1 174 ? -4.834 8.298 -22.140 1.00 96.88 174 LYS A CA 1
ATOM 1266 C C . LYS A 1 174 ? -3.936 7.190 -21.594 1.00 96.88 174 LYS A C 1
ATOM 1268 O O . LYS A 1 174 ? -4.419 6.079 -21.410 1.00 96.88 174 LYS A O 1
ATOM 1273 N N . ALA A 1 175 ? -2.647 7.469 -21.413 1.00 98.00 175 ALA A N 1
ATOM 1274 C CA . ALA A 1 175 ? -1.697 6.490 -20.923 1.00 98.00 175 ALA A CA 1
ATOM 1275 C C . ALA A 1 175 ? -1.947 6.183 -19.446 1.00 98.00 175 ALA A C 1
ATOM 1277 O O . ALA A 1 175 ? -2.136 7.087 -18.626 1.00 98.00 175 ALA A O 1
ATOM 1278 N N . THR A 1 176 ? -1.913 4.897 -19.131 1.00 98.12 176 THR A N 1
ATOM 1279 C CA . THR A 1 176 ? -1.989 4.399 -17.758 1.00 98.12 176 THR A CA 1
ATOM 1280 C C . THR A 1 176 ? -0.608 4.404 -17.107 1.00 98.12 176 THR A C 1
ATOM 1282 O O . THR A 1 176 ? 0.413 4.416 -17.813 1.00 98.12 176 THR A O 1
ATOM 1285 N N . THR A 1 177 ? -0.527 4.364 -15.775 1.00 97.19 177 THR A N 1
ATOM 1286 C CA . THR A 1 177 ? 0.773 4.200 -15.095 1.00 97.19 177 THR A CA 1
ATOM 1287 C C . THR A 1 177 ? 1.460 2.900 -15.517 1.00 97.19 177 THR A C 1
ATOM 1289 O O . THR A 1 177 ? 2.677 2.891 -15.724 1.00 97.19 177 THR A O 1
ATOM 1292 N N . LYS A 1 178 ? 0.693 1.842 -15.809 1.00 98.06 178 LYS A N 1
ATOM 1293 C CA . LYS A 1 178 ? 1.184 0.617 -16.458 1.00 98.06 178 LYS A CA 1
ATOM 1294 C C . LYS A 1 178 ? 1.866 0.864 -17.802 1.00 98.06 178 LYS A C 1
ATOM 1296 O O . LYS A 1 178 ? 2.971 0.358 -18.014 1.00 98.06 178 LYS A O 1
ATOM 1301 N N . ASP A 1 179 ? 1.259 1.637 -18.703 1.00 98.38 179 ASP A N 1
ATOM 1302 C CA . ASP A 1 179 ? 1.884 1.971 -19.992 1.00 98.38 179 ASP A CA 1
ATOM 1303 C C . ASP A 1 179 ? 3.214 2.708 -19.783 1.00 98.38 179 ASP A C 1
ATOM 1305 O O . ASP A 1 179 ? 4.211 2.417 -20.454 1.00 98.38 179 ASP A O 1
ATOM 1309 N N . GLY A 1 180 ? 3.244 3.621 -18.806 1.00 97.94 180 GLY A N 1
ATOM 1310 C CA . GLY A 1 180 ? 4.444 4.354 -18.411 1.00 97.94 180 GLY A CA 1
ATOM 1311 C C . GLY A 1 180 ? 5.558 3.446 -17.895 1.00 97.94 180 GLY A C 1
ATOM 1312 O O . GLY A 1 180 ? 6.696 3.530 -18.363 1.00 97.94 180 GLY A O 1
ATOM 1313 N N . ILE A 1 181 ? 5.224 2.533 -16.985 1.00 98.19 181 ILE A N 1
ATOM 1314 C CA . ILE A 1 181 ? 6.161 1.572 -16.393 1.00 98.19 181 ILE A CA 1
ATOM 1315 C C . ILE A 1 181 ? 6.704 0.606 -17.453 1.00 98.19 181 ILE A C 1
ATOM 1317 O O . ILE A 1 181 ? 7.913 0.370 -17.516 1.00 98.19 181 ILE A O 1
ATOM 1321 N N . ILE A 1 182 ? 5.855 0.097 -18.350 1.00 98.19 182 ILE A N 1
ATOM 1322 C CA . ILE A 1 182 ? 6.295 -0.764 -19.460 1.00 98.19 182 ILE A CA 1
ATOM 1323 C C . ILE A 1 182 ? 7.250 -0.001 -20.391 1.00 98.19 182 ILE A C 1
ATOM 1325 O O . ILE A 1 182 ? 8.293 -0.534 -20.794 1.00 98.19 182 ILE A O 1
ATOM 1329 N N . ALA A 1 183 ? 6.933 1.256 -20.719 1.00 98.31 183 ALA A N 1
ATOM 1330 C CA . ALA A 1 183 ? 7.806 2.104 -21.526 1.00 98.31 183 ALA A CA 1
ATOM 1331 C C . ALA A 1 183 ? 9.153 2.362 -20.832 1.00 98.31 183 ALA A C 1
ATOM 1333 O O . ALA A 1 183 ? 10.200 2.266 -21.481 1.00 98.31 183 ALA A O 1
ATOM 1334 N N . TYR A 1 184 ? 9.140 2.606 -19.520 1.00 98.44 184 TYR A N 1
ATOM 1335 C CA . TYR A 1 184 ? 10.339 2.772 -18.704 1.00 98.44 184 TYR A CA 1
ATOM 1336 C C . TYR A 1 184 ? 11.218 1.515 -18.708 1.00 98.44 184 TYR A C 1
ATOM 1338 O O . TYR A 1 184 ? 12.401 1.595 -19.039 1.00 98.44 184 TYR A O 1
ATOM 1346 N N . ILE A 1 185 ? 10.652 0.340 -18.415 1.00 98.44 185 ILE A N 1
ATOM 1347 C CA . ILE A 1 185 ? 11.380 -0.942 -18.395 1.00 98.44 185 ILE A CA 1
ATOM 1348 C C . ILE A 1 185 ? 12.067 -1.187 -19.745 1.00 98.44 185 ILE A C 1
ATOM 1350 O O . ILE A 1 185 ? 13.247 -1.555 -19.798 1.00 98.44 185 ILE A O 1
ATOM 1354 N N . LYS A 1 186 ? 11.361 -0.900 -20.849 1.00 98.19 186 LYS A N 1
ATOM 1355 C CA . LYS A 1 186 ? 11.913 -0.981 -22.207 1.00 98.19 186 LYS A CA 1
ATOM 1356 C C . LYS A 1 186 ? 13.031 0.040 -22.443 1.00 98.19 186 LYS A C 1
ATOM 1358 O O . LYS A 1 186 ? 14.055 -0.318 -23.026 1.00 98.19 186 LYS A O 1
ATOM 1363 N N . GLN A 1 187 ? 12.863 1.285 -21.994 1.00 97.81 187 GLN A N 1
ATOM 1364 C CA . GLN A 1 187 ? 13.879 2.341 -22.094 1.00 97.81 187 GLN A CA 1
ATOM 1365 C C . GLN A 1 187 ? 15.164 1.962 -21.343 1.00 97.81 187 GLN A C 1
ATOM 1367 O O . GLN A 1 187 ? 16.260 2.153 -21.873 1.00 97.81 187 GLN A O 1
ATOM 1372 N N . GLN A 1 188 ? 15.034 1.371 -20.154 1.00 97.81 188 GLN A N 1
ATOM 1373 C CA . GLN A 1 188 ? 16.158 0.894 -19.343 1.00 97.81 188 GLN A CA 1
ATOM 1374 C C . GLN A 1 188 ? 16.738 -0.447 -19.823 1.00 97.81 188 GLN A C 1
ATOM 1376 O O . GLN A 1 188 ? 17.754 -0.898 -19.298 1.00 97.81 188 GLN A O 1
ATOM 1381 N N . LYS A 1 189 ? 16.127 -1.079 -20.838 1.00 98.06 189 LYS A N 1
ATOM 1382 C CA . LYS A 1 189 ? 16.529 -2.380 -21.401 1.00 98.06 189 LYS A CA 1
ATOM 1383 C C . LYS A 1 189 ? 16.592 -3.496 -20.349 1.00 98.06 189 LYS A C 1
ATOM 1385 O O . LYS A 1 189 ? 17.422 -4.401 -20.449 1.00 98.06 189 LYS A O 1
ATOM 1390 N N . LEU A 1 190 ? 15.725 -3.432 -19.341 1.00 97.62 190 LEU A N 1
ATOM 1391 C CA . LEU A 1 190 ? 15.665 -4.451 -18.298 1.00 97.62 190 LEU A CA 1
ATOM 1392 C C . LEU A 1 190 ? 15.007 -5.716 -18.851 1.00 97.62 190 LEU A C 1
ATOM 1394 O O . LEU A 1 190 ? 14.057 -5.652 -19.630 1.00 97.62 190 LEU A O 1
ATOM 1398 N N . THR A 1 191 ? 15.509 -6.879 -18.440 1.00 97.31 191 THR A N 1
ATOM 1399 C CA . THR A 1 191 ? 14.981 -8.188 -18.854 1.00 97.31 191 THR A CA 1
ATOM 1400 C C . THR A 1 191 ? 15.027 -9.184 -17.696 1.00 97.31 191 THR A C 1
ATOM 1402 O O . THR A 1 191 ? 15.739 -8.972 -16.712 1.00 97.31 191 THR A O 1
ATOM 1405 N N . GLY A 1 192 ? 14.256 -10.271 -17.801 1.00 95.81 192 GLY A N 1
ATOM 1406 C CA . GLY A 1 192 ? 14.239 -11.349 -16.810 1.00 95.81 192 GLY A CA 1
ATOM 1407 C C . GLY A 1 192 ? 13.933 -10.855 -15.392 1.00 95.81 192 GLY A C 1
ATOM 1408 O O . GLY A 1 192 ? 13.033 -10.042 -15.188 1.00 95.81 192 GLY A O 1
ATOM 1409 N N . GLU A 1 193 ? 14.706 -11.332 -14.416 1.00 93.50 193 GLU A N 1
ATOM 1410 C CA . GLU A 1 193 ? 14.545 -10.968 -13.002 1.00 93.50 193 GLU A CA 1
ATOM 1411 C C . GLU A 1 193 ? 14.732 -9.468 -12.742 1.00 93.50 193 GLU A C 1
ATOM 1413 O O . GLU A 1 193 ? 14.010 -8.899 -11.929 1.00 93.50 193 GLU A O 1
ATOM 1418 N N . ALA A 1 194 ? 15.631 -8.798 -13.471 1.00 94.81 194 ALA A N 1
ATOM 1419 C CA . ALA A 1 194 ? 15.845 -7.361 -13.304 1.00 94.81 194 ALA A CA 1
ATOM 1420 C C . ALA A 1 194 ? 14.593 -6.552 -13.682 1.00 94.81 194 ALA A C 1
ATOM 1422 O O . ALA A 1 194 ? 14.221 -5.628 -12.964 1.00 94.81 194 AL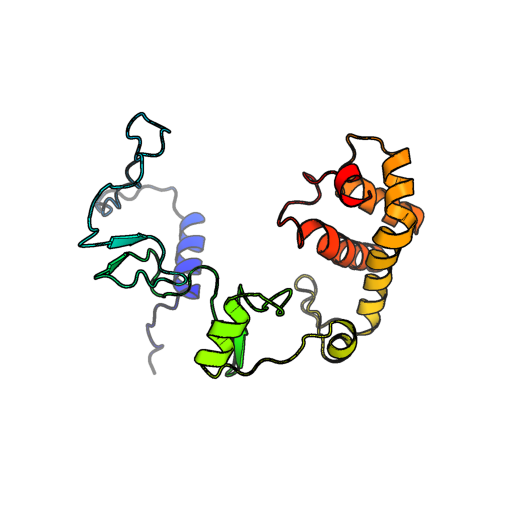A A O 1
ATOM 1423 N N . ALA A 1 195 ? 13.911 -6.929 -14.771 1.00 97.31 195 ALA A N 1
ATOM 1424 C CA . ALA A 1 195 ? 12.643 -6.305 -15.153 1.00 97.31 195 ALA A CA 1
ATOM 1425 C C . ALA A 1 195 ? 11.546 -6.588 -14.122 1.00 97.31 195 ALA A C 1
ATOM 1427 O O . ALA A 1 195 ? 10.849 -5.666 -13.716 1.00 97.31 195 ALA A O 1
ATOM 1428 N N . ARG A 1 196 ? 11.436 -7.840 -13.656 1.00 95.38 196 ARG A N 1
ATOM 1429 C CA . ARG A 1 196 ? 10.419 -8.247 -12.676 1.00 95.38 196 ARG A CA 1
ATOM 1430 C C . ARG A 1 196 ? 10.557 -7.499 -11.350 1.00 95.38 196 ARG A C 1
ATOM 1432 O O . ARG A 1 196 ? 9.561 -7.040 -10.801 1.00 95.38 196 ARG A O 1
ATOM 1439 N N . PHE A 1 197 ? 11.777 -7.378 -10.830 1.00 94.25 197 PHE A N 1
ATOM 1440 C CA . PHE A 1 197 ? 12.009 -6.661 -9.578 1.00 94.25 197 PHE A CA 1
ATOM 1441 C C . PHE A 1 197 ? 11.815 -5.154 -9.735 1.00 94.25 197 PHE A C 1
ATOM 1443 O O . PHE A 1 197 ? 11.223 -4.539 -8.855 1.00 94.25 197 PHE A O 1
ATOM 1450 N N . ALA A 1 198 ? 12.243 -4.564 -10.856 1.00 96.25 198 ALA A N 1
ATOM 1451 C CA . ALA A 1 198 ? 11.960 -3.158 -11.133 1.00 96.25 198 ALA A CA 1
ATOM 1452 C C . ALA A 1 198 ? 10.448 -2.896 -11.223 1.00 96.25 198 ALA A C 1
ATOM 1454 O O . ALA A 1 198 ? 9.959 -1.967 -10.591 1.00 96.25 198 ALA A O 1
ATOM 1455 N N . GLU A 1 199 ? 9.703 -3.742 -11.943 1.00 96.44 199 GLU A N 1
ATOM 1456 C CA . GLU A 1 199 ? 8.242 -3.655 -12.045 1.00 96.44 199 GLU A CA 1
ATOM 1457 C C . GLU A 1 199 ? 7.572 -3.733 -10.672 1.00 96.44 199 GLU A C 1
ATOM 1459 O O . GLU A 1 199 ? 6.690 -2.931 -10.392 1.00 96.44 199 GLU A O 1
ATOM 1464 N N . TYR A 1 200 ? 8.013 -4.641 -9.795 1.00 93.31 200 TYR A N 1
ATOM 1465 C CA . TYR A 1 200 ? 7.478 -4.748 -8.436 1.00 93.31 200 TYR A CA 1
ATOM 1466 C C . TYR A 1 200 ? 7.589 -3.425 -7.662 1.00 93.31 200 TYR A C 1
ATOM 1468 O O . TYR A 1 200 ? 6.592 -2.950 -7.122 1.00 93.31 200 TYR A O 1
ATOM 1476 N N . PHE A 1 201 ? 8.773 -2.804 -7.634 1.00 92.31 201 PHE A N 1
ATOM 1477 C CA . PHE A 1 201 ? 8.958 -1.531 -6.926 1.00 92.31 201 PHE A CA 1
ATOM 1478 C C . PHE A 1 201 ? 8.248 -0.363 -7.616 1.00 92.31 201 PHE A C 1
ATOM 1480 O O . PHE A 1 201 ? 7.736 0.520 -6.937 1.00 92.31 201 PHE A O 1
ATOM 1487 N N . LEU A 1 202 ? 8.176 -0.369 -8.949 1.00 95.38 202 LEU A N 1
ATOM 1488 C CA . LEU A 1 202 ? 7.428 0.632 -9.710 1.00 95.38 202 LEU A CA 1
ATOM 1489 C C . LEU A 1 202 ? 5.925 0.547 -9.429 1.00 95.38 202 LEU A C 1
ATOM 1491 O O . LEU A 1 202 ? 5.281 1.568 -9.222 1.00 95.38 202 LEU A O 1
ATOM 1495 N N . ARG A 1 203 ? 5.367 -0.664 -9.361 1.00 94.25 203 ARG A N 1
ATOM 1496 C CA . ARG A 1 203 ? 3.968 -0.875 -8.971 1.00 94.25 203 ARG A CA 1
ATOM 1497 C C . ARG A 1 203 ? 3.709 -0.428 -7.541 1.00 94.25 203 ARG A C 1
ATOM 1499 O O . ARG A 1 203 ? 2.701 0.211 -7.281 1.00 94.25 203 ARG A O 1
ATOM 1506 N N . LEU A 1 204 ? 4.652 -0.687 -6.638 1.00 88.81 204 LEU A N 1
ATOM 1507 C CA . LEU A 1 204 ? 4.544 -0.280 -5.241 1.00 88.81 204 LEU A CA 1
ATOM 1508 C C . LEU A 1 204 ? 4.350 1.239 -5.090 1.00 88.81 204 LEU A C 1
ATOM 1510 O O . LEU A 1 204 ? 3.536 1.651 -4.273 1.00 88.81 204 LEU A O 1
ATOM 1514 N N . ILE A 1 205 ? 5.030 2.065 -5.890 1.00 88.12 205 ILE A N 1
ATOM 1515 C CA . ILE A 1 205 ? 4.912 3.532 -5.792 1.00 88.12 205 ILE A CA 1
ATOM 1516 C C . ILE A 1 205 ? 3.688 4.124 -6.508 1.00 88.12 205 ILE A C 1
ATOM 1518 O O . ILE A 1 205 ? 3.290 5.234 -6.171 1.00 88.12 205 ILE A O 1
ATOM 1522 N N . VAL A 1 206 ? 3.076 3.413 -7.464 1.00 90.56 206 VAL A N 1
ATOM 1523 C CA . VAL A 1 206 ? 1.868 3.900 -8.169 1.00 90.56 206 VAL A CA 1
ATOM 1524 C C . VAL A 1 206 ? 0.573 3.340 -7.574 1.00 90.56 206 VAL A C 1
ATOM 1526 O O . VAL A 1 206 ? -0.426 4.038 -7.516 1.00 90.56 206 VAL A O 1
ATOM 1529 N N . GLU A 1 207 ? 0.573 2.097 -7.086 1.00 89.06 207 GLU A N 1
ATOM 1530 C CA . GLU A 1 207 ? -0.644 1.453 -6.570 1.00 89.06 207 GLU A CA 1
ATOM 1531 C C . GLU A 1 207 ? -0.893 1.782 -5.090 1.00 89.06 207 GLU A C 1
ATOM 1533 O O . GLU A 1 207 ? -2.046 1.868 -4.671 1.00 89.06 207 GLU A O 1
ATOM 1538 N N . LEU A 1 208 ? 0.159 1.957 -4.273 1.00 83.31 208 LEU A N 1
ATOM 1539 C CA . LEU A 1 208 ? -0.014 2.188 -2.831 1.00 83.31 208 LEU A CA 1
ATOM 1540 C C . LEU A 1 208 ? -0.669 3.531 -2.478 1.00 83.31 208 LEU A C 1
ATOM 1542 O O . LEU A 1 208 ? -1.547 3.506 -1.613 1.00 83.31 208 LEU A O 1
ATOM 1546 N N . PRO A 1 209 ? -0.275 4.681 -3.066 1.00 81.44 209 PRO A N 1
ATOM 1547 C CA . PRO A 1 209 ? -0.834 5.972 -2.662 1.00 81.44 209 PRO A CA 1
ATOM 1548 C C . PRO A 1 209 ? -2.335 6.075 -2.946 1.00 81.44 209 PRO A C 1
ATOM 1550 O O . PRO A 1 209 ? -3.094 6.533 -2.092 1.00 81.44 209 PRO A O 1
ATOM 1553 N N . ASP A 1 210 ? -2.761 5.586 -4.112 1.00 81.50 210 ASP A N 1
ATOM 1554 C CA . ASP A 1 210 ? -4.138 5.726 -4.594 1.00 81.50 210 ASP A CA 1
ATOM 1555 C C . ASP A 1 210 ? -4.997 4.471 -4.370 1.00 81.50 210 ASP A C 1
ATOM 1557 O O . ASP A 1 210 ? -6.203 4.484 -4.628 1.00 81.50 210 ASP A O 1
ATOM 1561 N N . ALA A 1 211 ? -4.402 3.385 -3.858 1.00 84.31 211 ALA A N 1
ATOM 1562 C CA . ALA A 1 211 ? -5.057 2.095 -3.632 1.00 84.31 211 ALA A CA 1
ATOM 1563 C C . ALA A 1 211 ? -5.853 1.607 -4.860 1.00 84.31 211 ALA A C 1
ATOM 1565 O O . ALA A 1 211 ? -6.958 1.068 -4.729 1.00 84.31 211 ALA A O 1
ATOM 1566 N N . THR A 1 212 ? -5.290 1.819 -6.049 1.00 87.62 212 THR A N 1
ATOM 1567 C CA . THR A 1 212 ? -5.913 1.518 -7.339 1.00 87.62 212 THR A CA 1
ATOM 1568 C C . THR A 1 212 ? -4.989 0.662 -8.196 1.00 87.62 212 THR A C 1
ATOM 1570 O O . THR A 1 212 ? -3.771 0.665 -8.013 1.00 87.62 212 THR A O 1
ATOM 1573 N N . ASP A 1 213 ? -5.564 -0.063 -9.153 1.00 92.31 213 ASP A N 1
ATOM 1574 C CA . ASP A 1 213 ? -4.775 -0.840 -10.099 1.00 92.31 213 ASP A CA 1
ATOM 1575 C C . ASP A 1 213 ? -4.079 0.097 -11.105 1.00 92.31 213 ASP A C 1
ATOM 1577 O O . ASP A 1 213 ? -4.688 0.984 -11.708 1.00 92.31 213 ASP A O 1
ATOM 1581 N N . TRP A 1 214 ? -2.787 -0.133 -11.331 1.00 95.06 214 TRP A N 1
ATOM 1582 C CA . TRP A 1 214 ? -1.935 0.603 -12.277 1.00 95.06 214 TRP A CA 1
ATOM 1583 C C . TRP A 1 214 ? -2.411 0.627 -13.745 1.00 95.06 214 TRP A C 1
ATOM 1585 O O . TRP A 1 214 ? -1.906 1.407 -14.553 1.00 95.06 214 TRP A O 1
ATOM 1595 N N . ASP A 1 215 ? -3.349 -0.237 -14.142 1.00 96.19 215 ASP A N 1
ATOM 1596 C CA . ASP A 1 215 ? -3.969 -0.213 -15.474 1.00 96.19 215 ASP A CA 1
ATOM 1597 C C . ASP A 1 215 ? -5.231 0.659 -15.544 1.00 96.19 215 ASP A C 1
ATOM 1599 O O . ASP A 1 215 ? -5.770 0.871 -16.632 1.00 96.19 215 ASP A O 1
ATOM 1603 N N . LEU A 1 216 ? -5.675 1.193 -14.408 1.00 94.62 216 LEU A N 1
ATOM 1604 C CA . LEU A 1 216 ? -6.760 2.166 -14.302 1.00 94.62 216 LEU A CA 1
ATOM 1605 C C . LEU A 1 216 ? -6.249 3.568 -13.955 1.00 94.62 216 LEU A C 1
ATOM 1607 O O . LEU A 1 216 ? -6.939 4.550 -14.229 1.00 94.62 216 LEU A O 1
ATOM 1611 N N . ASP A 1 217 ? -5.056 3.662 -13.370 1.00 93.25 217 ASP A N 1
ATOM 1612 C CA . ASP A 1 217 ? -4.484 4.926 -12.924 1.00 93.25 217 ASP A CA 1
ATOM 1613 C C . ASP A 1 217 ? -3.878 5.757 -14.063 1.00 93.25 217 ASP A C 1
ATOM 1615 O O . ASP A 1 217 ? -3.232 5.232 -14.976 1.00 93.25 217 ASP A O 1
ATOM 1619 N N . SER A 1 218 ? -4.072 7.075 -14.011 1.00 95.19 218 SER A N 1
ATOM 1620 C CA . SER A 1 218 ? -3.606 7.992 -15.049 1.00 95.19 218 SER A CA 1
ATOM 1621 C C . SER A 1 218 ? -2.134 8.333 -14.853 1.00 95.19 218 SER A C 1
ATOM 1623 O O . SER A 1 218 ? -1.757 9.005 -13.895 1.00 95.19 218 SER A O 1
ATOM 1625 N N . LEU A 1 219 ? -1.302 8.008 -15.847 1.00 96.38 219 LEU A N 1
ATOM 1626 C CA . LEU A 1 219 ? 0.104 8.419 -15.840 1.00 96.38 219 LEU A CA 1
ATOM 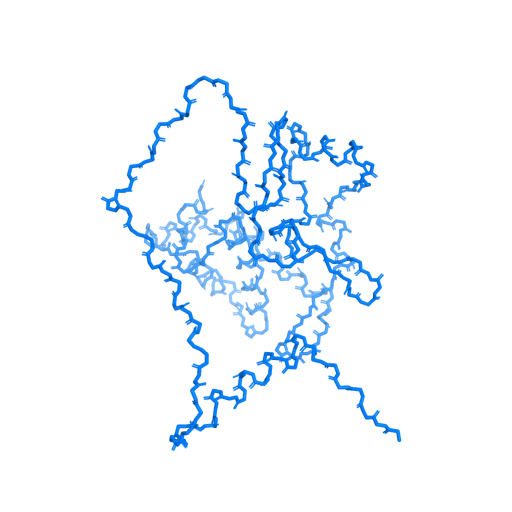1627 C C . LEU A 1 219 ? 0.267 9.942 -15.850 1.00 96.38 219 LEU A C 1
ATOM 1629 O O . LEU A 1 219 ? 1.274 10.461 -15.384 1.00 96.38 219 LEU A O 1
ATOM 1633 N N . GLN A 1 220 ? -0.692 10.675 -16.415 1.00 94.06 220 GLN A N 1
ATOM 1634 C CA . GLN A 1 220 ? -0.634 12.132 -16.423 1.00 94.06 220 GLN A CA 1
ATOM 1635 C C . GLN A 1 220 ? -0.898 12.719 -15.036 1.00 94.06 220 GLN A C 1
ATOM 1637 O O . GLN A 1 220 ? -0.232 13.684 -14.683 1.00 94.06 220 GLN A O 1
ATOM 1642 N N . TYR A 1 221 ? -1.844 12.159 -14.282 1.00 91.31 221 TYR A N 1
ATOM 1643 C CA . TYR A 1 221 ? -2.088 12.559 -12.896 1.00 91.31 221 TYR A CA 1
ATOM 1644 C C . TYR A 1 221 ? -0.882 12.238 -12.014 1.00 91.31 221 TYR A C 1
ATOM 1646 O O . TYR A 1 221 ? -0.443 13.084 -11.254 1.00 91.31 221 TYR A 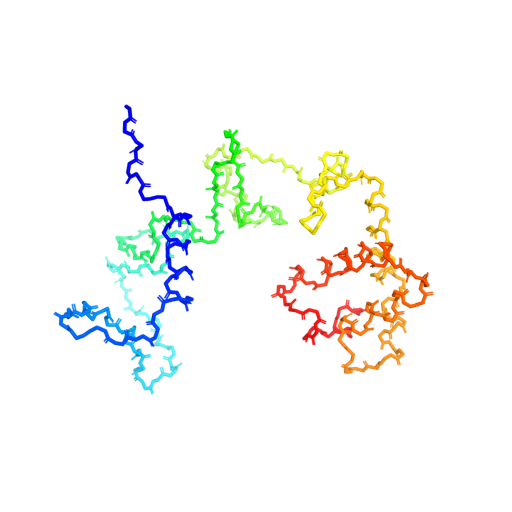O 1
ATOM 1654 N N . TRP A 1 222 ? -0.319 11.042 -12.170 1.00 91.00 222 TRP A N 1
ATOM 1655 C CA . TRP A 1 222 ? 0.783 10.598 -11.328 1.00 91.00 222 TRP A CA 1
ATOM 1656 C C . TRP A 1 222 ? 2.105 11.334 -11.618 1.00 91.00 222 TRP A C 1
ATOM 1658 O O . TRP A 1 222 ? 2.882 11.614 -10.715 1.00 91.00 222 TRP A O 1
ATOM 1668 N N . ALA A 1 223 ? 2.384 11.648 -12.889 1.00 90.62 223 ALA A N 1
ATOM 1669 C CA . ALA A 1 223 ? 3.671 12.205 -13.314 1.00 90.62 223 ALA A CA 1
ATOM 1670 C C . ALA A 1 223 ? 3.771 13.747 -13.299 1.00 90.62 223 ALA A C 1
ATOM 1672 O O . ALA A 1 223 ? 4.798 14.267 -13.755 1.00 90.62 223 ALA A O 1
ATOM 1673 N N . ASN A 1 224 ? 2.722 14.471 -12.884 1.00 80.31 224 ASN A N 1
ATOM 1674 C CA . ASN A 1 224 ? 2.678 15.943 -12.837 1.00 80.31 224 ASN A CA 1
ATOM 1675 C C . ASN A 1 224 ? 2.118 16.442 -11.507 1.00 80.31 224 ASN A C 1
ATOM 1677 O O . ASN A 1 224 ? 2.627 17.483 -11.036 1.00 80.31 224 ASN A O 1
#